Protein AF-A0AA96W9E8-F1 (afdb_monomer)

Solvent-accessible surface area (backbone atoms only — not comparable to full-atom values): 13692 Å² total; per-residue (Å²): 134,82,49,77,60,54,54,49,52,51,37,52,57,53,28,44,71,76,35,80,75,42,48,74,45,76,51,85,72,97,51,58,34,34,39,37,36,36,60,62,68,53,44,36,38,38,36,56,45,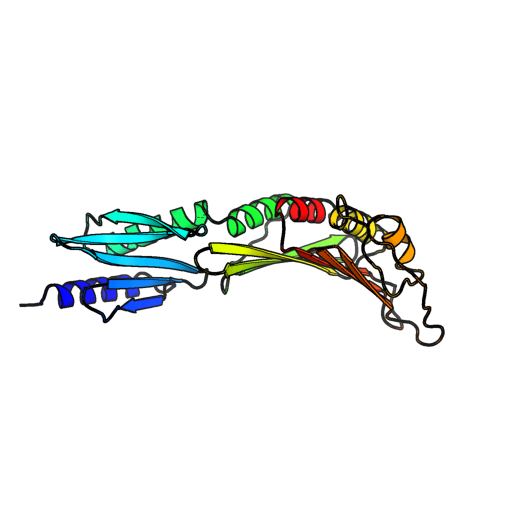92,92,80,48,40,33,38,36,27,53,30,38,82,49,50,76,45,79,42,76,50,88,49,94,43,39,66,41,47,50,52,50,53,51,50,39,49,51,55,28,56,76,56,26,67,48,56,52,49,51,53,57,43,51,66,64,72,69,66,101,71,84,68,54,76,49,80,25,25,31,54,44,77,44,76,23,49,87,82,13,35,40,35,39,37,41,34,57,43,76,62,84,65,30,54,42,57,41,40,39,38,39,37,35,50,19,45,67,79,54,42,36,49,26,51,26,45,66,38,63,96,50,67,68,15,45,28,48,37,48,32,86,82,46,46,65,47,49,66,62,17,75,27,39,62,45,76,67,67,62,74,79,90,84,71,62,56,65,50,57,27,46,30,53,36,94,60,34,41,39,41,38,40,39,37,44,66,96,53,76,71,26,36,30,42,37,39,38,40,81,69,63,73,69,54,55,49,48,24,58,64,39,45,58,75,101

Mean predicted aligned error: 11.42 Å

Foldseek 3Di:
DQDPLNLLVVLQVLLCVVCVQWDKDFDPPDFGKMWTAGQQGWIWIWGQDPPGWIWIWTQAQARDIDIDTQPDSHSVSVNVVSVVSVVVNCVRDPLNVLVVLLVVLLPDDDDFDRGNSKTKDKDDAPDRKIKMKIWHQDDDDSHTDTWIKIKIWQAQLVQVQLLLQLLQPPFAAWEKPADDPRCVSNCVSRVSFDDDDHDDPPPAQDWTWIWGDTPQWTWIWIFDDHPDHTGTMTMTTGPDDSPSVSSSSNSRHHD

Secondary structure (DSSP, 8-state):
---HHHHHHHHHHHHHHH-TTEEEEEE-SSS-EEEEEETT--EEEEEE-TTS-EEEEEE-TTS-EEEEEES--SHHHHHHHHHHHHHHHHHH-HHHHHHHHHHHHH-S----EEETTEEEEEEE-STT-EEEEEEEEEEETTEEEEEEEEEEEEE-HHHHHHHHHHHHTT----EEE---TTTHHHHHH-GGG--------SSS---EEEEEEETTEEEEEEE--TTS---EEEEEEESS-HHHHHHHHHHSPP-

pLDDT: mean 74.82, std 14.02, range [43.59, 94.81]

Sequence (255 aa):
MTTRRDAFAEMVTATAKLLPEWQTYLHRAGEPEAHFSDEIGRDVDVRLVDGGHTTVTNWLPDGTQRDEPLADVSPNGLVTAIGRAAQAYDAADPAGAFLTQTLNVIAEPRTARWRDRSACVDWPLAGNGYGSLSIGRTRTGQHVRALVHLRFRNLSVETATPIVVAATVGHPAGEADGAGRAAQPLITAAPALWLSETLTDQDTGAVERADLNVDDVHVTVTTGRAGRPATVDVNVTSWVGLDRIVTIVAAAPRA

Radius of gyration: 24.72 Å; Cα contacts (8 Å, |Δi|>4): 514; chains: 1; bounding box: 56×35×78 Å

Structure (mmCIF, N/CA/C/O backbone):
data_AF-A0AA96W9E8-F1
#
_entry.id   AF-A0AA96W9E8-F1
#
loop_
_atom_site.group_PDB
_atom_site.id
_atom_site.type_symbol
_atom_site.label_atom_id
_atom_site.label_alt_id
_atom_site.label_comp_id
_atom_site.label_asym_id
_atom_site.label_entity_id
_atom_site.label_seq_id
_atom_site.pdbx_PDB_ins_code
_atom_site.Cartn_x
_atom_site.Cartn_y
_atom_site.Cartn_z
_atom_site.occupancy
_atom_site.B_iso_or_equiv
_atom_site.auth_seq_id
_atom_site.auth_comp_id
_atom_site.auth_asym_id
_atom_site.auth_atom_id
_atom_site.pdbx_PDB_model_num
ATOM 1 N N . MET A 1 1 ? -34.918 -2.784 34.757 1.00 43.59 1 MET A N 1
ATOM 2 C CA . MET A 1 1 ? -33.452 -2.756 34.927 1.00 43.59 1 MET A CA 1
ATOM 3 C C . MET A 1 1 ? -32.851 -3.267 33.632 1.00 43.59 1 MET A C 1
ATOM 5 O O . MET A 1 1 ? -33.196 -4.377 33.253 1.00 43.59 1 MET A O 1
ATOM 9 N N . THR A 1 2 ? -32.053 -2.466 32.930 1.00 57.03 2 THR A N 1
ATOM 10 C CA . THR A 1 2 ? -31.256 -2.921 31.778 1.00 57.03 2 THR A CA 1
ATOM 11 C C . THR A 1 2 ? -30.122 -3.800 32.290 1.00 57.03 2 THR A C 1
ATOM 13 O O . THR A 1 2 ? -29.490 -3.468 33.297 1.00 57.03 2 THR A O 1
ATOM 16 N N . THR A 1 3 ? -29.882 -4.948 31.657 1.00 77.62 3 THR A N 1
ATOM 17 C CA . THR A 1 3 ? -28.746 -5.789 32.044 1.00 77.62 3 THR A CA 1
ATOM 18 C C . THR A 1 3 ? -27.441 -5.140 31.578 1.00 77.62 3 THR A C 1
ATOM 20 O O . THR A 1 3 ? -27.426 -4.339 30.643 1.00 77.62 3 THR A O 1
ATOM 23 N N . ARG A 1 4 ? -26.312 -5.489 32.208 1.00 76.00 4 ARG A N 1
ATOM 24 C CA . ARG A 1 4 ? -24.979 -4.991 31.814 1.00 76.00 4 ARG A CA 1
ATOM 25 C C . ARG A 1 4 ? -24.671 -5.257 30.330 1.00 76.00 4 ARG A C 1
ATOM 27 O O . ARG A 1 4 ? -23.996 -4.459 29.688 1.00 76.00 4 ARG A O 1
ATOM 34 N N . ARG A 1 5 ? -25.211 -6.351 29.785 1.00 77.88 5 ARG A N 1
ATOM 35 C CA . ARG A 1 5 ? -25.115 -6.724 28.369 1.00 77.88 5 ARG A CA 1
ATOM 36 C C . ARG A 1 5 ? -25.962 -5.821 27.466 1.00 77.88 5 ARG A C 1
ATOM 38 O O . ARG A 1 5 ? -25.483 -5.438 26.404 1.00 77.88 5 ARG A O 1
ATOM 45 N N . ASP A 1 6 ? -27.167 -5.449 27.897 1.00 82.38 6 ASP A N 1
ATOM 46 C CA . ASP A 1 6 ? -28.040 -4.533 27.145 1.00 82.38 6 ASP A CA 1
ATOM 47 C C . ASP A 1 6 ? -27.428 -3.130 27.076 1.00 82.38 6 ASP A C 1
ATOM 49 O O . ASP A 1 6 ? -27.354 -2.544 26.001 1.00 82.38 6 ASP A O 1
ATOM 53 N N . ALA A 1 7 ? -26.892 -2.632 28.196 1.00 85.00 7 ALA A N 1
ATOM 54 C CA . ALA A 1 7 ? -26.211 -1.337 28.244 1.00 85.00 7 ALA A CA 1
ATOM 55 C C . ALA A 1 7 ? -24.968 -1.295 27.332 1.00 85.00 7 ALA A C 1
ATOM 57 O O . ALA A 1 7 ? -24.733 -0.304 26.642 1.00 85.00 7 ALA A O 1
ATOM 58 N N . PHE A 1 8 ? -24.192 -2.385 27.281 1.00 87.94 8 PHE A N 1
ATOM 59 C CA . PHE A 1 8 ? -23.069 -2.514 26.347 1.00 87.94 8 PHE A CA 1
ATOM 60 C C . PHE A 1 8 ? -23.539 -2.494 24.887 1.00 87.94 8 PHE A C 1
ATOM 62 O O . PHE A 1 8 ? -22.989 -1.759 24.068 1.00 87.94 8 PHE A O 1
ATOM 69 N N . ALA A 1 9 ? -24.582 -3.262 24.558 1.00 87.50 9 ALA A N 1
ATOM 70 C CA . ALA A 1 9 ? -25.135 -3.302 23.207 1.00 87.50 9 ALA A CA 1
ATOM 71 C C . ALA A 1 9 ? -25.692 -1.934 22.767 1.00 87.50 9 ALA A C 1
ATOM 73 O O . ALA A 1 9 ? -25.488 -1.531 21.620 1.00 87.50 9 ALA A O 1
ATOM 74 N N . GLU A 1 10 ? -26.348 -1.196 23.668 1.00 89.62 10 GLU A N 1
ATOM 75 C CA . GLU A 1 10 ? -26.823 0.171 23.427 1.00 89.62 10 GLU A CA 1
ATOM 76 C C . GLU A 1 10 ? -25.664 1.142 23.173 1.00 89.62 10 GLU A C 1
ATOM 78 O O . GLU A 1 10 ? -25.711 1.897 22.199 1.00 89.62 10 GLU A O 1
ATOM 83 N N . MET A 1 11 ? -24.603 1.085 23.988 1.00 90.62 11 MET A N 1
ATOM 84 C CA . MET A 1 11 ? -23.394 1.894 23.797 1.00 90.62 11 MET A CA 1
ATOM 85 C C . MET A 1 11 ? -22.755 1.617 22.432 1.00 90.62 11 MET A C 1
ATOM 87 O O . MET A 1 11 ? -22.531 2.555 21.672 1.00 90.62 11 MET A O 1
ATOM 91 N N . VAL A 1 12 ? -22.522 0.346 22.086 1.00 91.31 12 VAL A N 1
ATOM 92 C CA . VAL A 1 12 ? -21.939 -0.051 20.791 1.00 91.31 12 VAL A CA 1
ATOM 93 C C . VAL A 1 12 ? -22.818 0.411 19.629 1.00 91.31 12 VAL A C 1
ATOM 95 O O . VAL A 1 12 ? -22.314 0.964 18.654 1.00 91.31 12 VAL A O 1
ATOM 98 N N . THR A 1 13 ? -24.139 0.255 19.743 1.00 92.69 13 THR A N 1
ATOM 99 C CA . THR A 1 13 ? -25.093 0.705 18.718 1.00 92.69 13 THR A CA 1
ATOM 100 C C . THR A 1 13 ? -25.068 2.225 18.550 1.00 92.69 13 THR A C 1
ATOM 102 O O . THR A 1 13 ? -25.172 2.730 17.431 1.00 92.69 13 THR A O 1
ATOM 105 N N . ALA A 1 14 ? -24.938 2.977 19.645 1.00 93.00 14 ALA A N 1
ATOM 106 C CA . ALA A 1 14 ? -24.803 4.428 19.600 1.00 93.00 14 ALA A CA 1
ATOM 107 C C . ALA A 1 14 ? -23.461 4.853 18.983 1.00 93.00 14 ALA A C 1
ATOM 109 O O . ALA A 1 14 ? -23.451 5.742 18.137 1.00 93.00 14 ALA A O 1
ATOM 110 N N . THR A 1 15 ? -22.357 4.187 19.331 1.00 94.00 15 THR A N 1
ATOM 111 C CA . THR A 1 15 ? -21.032 4.427 18.739 1.00 94.00 15 THR A CA 1
ATOM 112 C C . THR A 1 15 ? -21.011 4.135 17.242 1.00 94.00 15 THR A C 1
ATOM 114 O O . THR A 1 15 ? -20.493 4.949 16.484 1.00 94.00 15 THR A O 1
ATOM 117 N N . ALA A 1 16 ? -21.622 3.037 16.789 1.00 91.75 16 ALA A N 1
ATOM 118 C CA . ALA A 1 16 ? -21.677 2.684 15.369 1.00 91.75 16 ALA A CA 1
ATOM 119 C C . ALA A 1 16 ? -22.339 3.785 14.517 1.00 91.75 16 ALA A C 1
ATOM 121 O O . ALA A 1 16 ? -21.897 4.074 13.410 1.00 91.75 16 ALA A O 1
ATOM 122 N N . LYS A 1 17 ? -23.351 4.484 15.05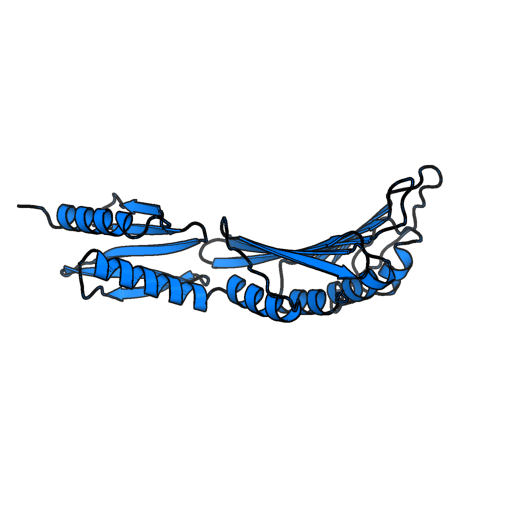4 1.00 94.56 17 LYS A N 1
ATOM 123 C CA . LYS A 1 17 ? -23.981 5.634 14.373 1.00 94.56 17 LYS A CA 1
ATOM 124 C C . LYS A 1 17 ? -23.044 6.836 14.219 1.00 94.56 17 LYS A C 1
ATOM 126 O O . LYS A 1 17 ? -23.264 7.654 13.331 1.00 94.56 17 LYS A O 1
ATOM 131 N N . LEU A 1 18 ? -22.042 6.962 15.088 1.00 94.81 18 LEU A N 1
ATOM 132 C CA . LEU A 1 18 ? -21.043 8.034 15.055 1.00 94.81 18 LEU A CA 1
ATOM 133 C C . LEU A 1 18 ? -19.851 7.697 14.143 1.00 94.81 18 LEU A C 1
ATOM 135 O O . LEU A 1 18 ? -19.073 8.590 13.819 1.00 94.81 18 LEU A O 1
ATOM 139 N N . LEU A 1 19 ? -19.719 6.437 13.715 1.00 92.19 19 LEU A N 1
ATOM 140 C CA . LEU A 1 19 ? -18.639 5.933 12.863 1.00 92.19 19 LEU A CA 1
ATOM 141 C C . LEU A 1 19 ? -19.207 5.294 11.580 1.00 92.19 19 LEU A C 1
ATOM 143 O O . LEU A 1 19 ? -19.065 4.091 11.386 1.00 92.19 19 LEU A O 1
ATOM 147 N N . PRO A 1 20 ? -19.840 6.069 10.678 1.00 89.50 20 PRO A N 1
ATOM 148 C CA . PRO A 1 20 ? -20.525 5.520 9.501 1.00 89.50 20 PRO A CA 1
ATOM 149 C C . PRO A 1 20 ? -19.599 4.814 8.495 1.00 89.50 20 PRO A C 1
ATOM 151 O O . PRO A 1 20 ? -20.080 4.049 7.664 1.00 89.50 20 PRO A O 1
ATOM 154 N N . GLU A 1 21 ? -18.290 5.066 8.557 1.00 88.06 21 GLU A N 1
ATOM 155 C CA . GLU A 1 21 ? -17.273 4.410 7.718 1.00 88.06 21 GLU A CA 1
ATOM 156 C C . GLU A 1 21 ? -16.784 3.069 8.298 1.00 88.06 21 GLU A C 1
ATOM 158 O O . GLU A 1 21 ? -16.033 2.346 7.645 1.00 88.06 21 GLU A O 1
ATOM 163 N N . TRP A 1 22 ? -17.217 2.720 9.513 1.00 92.00 22 TRP A N 1
ATOM 164 C CA . TRP A 1 22 ? -16.850 1.483 10.191 1.00 92.00 22 TRP A CA 1
ATOM 165 C C . TRP A 1 22 ? -18.021 0.505 10.178 1.00 92.00 22 TRP A C 1
ATOM 167 O O . TRP A 1 22 ? -19.156 0.832 10.522 1.00 92.00 22 TRP A O 1
ATOM 177 N N . GLN A 1 23 ? -17.732 -0.735 9.816 1.00 90.31 23 GLN A N 1
ATOM 178 C CA . GLN A 1 23 ? -18.628 -1.861 10.017 1.00 90.31 23 GLN A CA 1
ATOM 179 C C . GLN A 1 23 ? -18.502 -2.345 11.461 1.00 90.31 23 GLN A C 1
ATOM 181 O O . GLN A 1 23 ? -17.398 -2.466 11.990 1.00 90.31 23 GLN A O 1
ATOM 186 N N . THR A 1 24 ? -19.634 -2.632 12.102 1.00 90.50 24 THR A N 1
ATOM 187 C CA . THR A 1 24 ? -19.673 -3.082 13.496 1.00 90.50 24 THR A CA 1
ATOM 188 C C . THR A 1 24 ? -20.384 -4.422 13.609 1.00 90.50 24 THR A C 1
ATOM 190 O O . THR A 1 24 ? -21.499 -4.588 13.113 1.00 90.50 24 THR A O 1
ATOM 193 N N . TYR A 1 25 ? -19.767 -5.359 14.323 1.00 86.44 25 TYR A N 1
ATOM 194 C CA . TYR A 1 25 ? -20.278 -6.707 14.535 1.00 86.44 25 TYR A CA 1
ATOM 195 C C . TYR A 1 25 ? -20.318 -7.018 16.029 1.00 86.44 25 TYR A C 1
ATOM 197 O O . TYR A 1 25 ? -19.291 -7.042 16.697 1.00 86.44 25 TYR A O 1
ATOM 205 N N . LEU A 1 26 ? -21.507 -7.277 16.574 1.00 82.62 26 LEU A N 1
ATOM 206 C CA . LEU A 1 26 ? -21.641 -7.755 17.952 1.00 82.62 26 LEU A CA 1
ATOM 207 C C . LEU A 1 26 ? -21.315 -9.251 18.021 1.00 82.62 26 LEU A C 1
ATOM 209 O O . LEU A 1 26 ? -21.943 -10.062 17.331 1.00 82.62 26 LEU A O 1
ATOM 213 N N . HIS A 1 27 ? -20.390 -9.628 18.900 1.00 76.75 27 HIS A N 1
ATOM 214 C CA . HIS A 1 27 ? -20.061 -11.023 19.164 1.00 76.75 27 HIS A CA 1
ATOM 215 C C . HIS A 1 27 ? -21.163 -11.649 20.023 1.00 76.75 27 HIS A C 1
ATOM 217 O O . HIS A 1 27 ? -21.637 -11.085 21.011 1.00 76.75 27 HIS A O 1
ATOM 223 N N . ARG A 1 28 ? -21.628 -12.838 19.622 1.00 63.91 28 ARG A N 1
ATOM 224 C CA . ARG A 1 28 ? -22.728 -13.534 20.316 1.00 63.91 28 ARG A CA 1
ATOM 225 C C . ARG A 1 28 ? -22.250 -14.514 21.392 1.00 63.91 28 ARG A C 1
ATOM 227 O O . ARG A 1 28 ? -23.075 -14.959 22.191 1.00 63.91 28 ARG A O 1
ATOM 234 N N . ALA A 1 29 ? -20.960 -14.849 21.425 1.00 60.50 29 ALA A N 1
ATOM 235 C CA . ALA A 1 29 ? -20.412 -15.900 22.278 1.00 60.50 29 ALA A CA 1
ATOM 236 C C . ALA A 1 29 ? -19.992 -15.376 23.661 1.00 60.50 29 ALA A C 1
ATOM 238 O O . ALA A 1 29 ? -19.034 -14.622 23.773 1.00 60.50 29 ALA A O 1
ATOM 239 N N . GLY A 1 30 ? -20.676 -15.842 24.712 1.00 66.25 30 GLY A N 1
ATOM 240 C CA . GLY A 1 30 ? -20.244 -15.709 26.110 1.00 66.25 30 GLY A CA 1
ATOM 241 C C . GLY A 1 30 ? -20.340 -14.295 26.688 1.00 66.25 30 GLY A C 1
ATOM 242 O O . GLY A 1 30 ? -21.264 -14.022 27.451 1.00 66.25 30 GLY A O 1
ATOM 243 N N . GLU A 1 31 ? -19.429 -13.407 26.289 1.00 75.19 31 GLU A N 1
ATOM 244 C CA . GLU A 1 31 ? -19.197 -12.088 26.892 1.00 75.19 31 GLU A CA 1
ATOM 245 C C . GLU A 1 31 ? -19.646 -10.918 25.991 1.00 75.19 31 GLU A C 1
ATOM 247 O O . GLU A 1 31 ? -19.781 -11.089 24.776 1.00 75.19 31 GLU A O 1
ATOM 252 N N . PRO A 1 32 ? -19.904 -9.718 26.553 1.00 85.56 32 PRO A N 1
ATOM 253 C CA . PRO A 1 32 ? -20.171 -8.513 25.771 1.00 85.56 32 PRO A CA 1
ATOM 254 C C . PRO A 1 32 ? -18.916 -8.078 25.004 1.00 85.56 32 PRO A C 1
ATOM 256 O O . PRO A 1 32 ? -17.974 -7.526 25.575 1.00 85.56 32 PRO A O 1
ATOM 259 N N . GLU A 1 33 ? -18.916 -8.345 23.702 1.00 90.31 33 GLU A N 1
ATOM 260 C CA . GLU A 1 33 ? -17.815 -8.048 22.791 1.00 90.31 33 GLU A CA 1
ATOM 261 C C . GLU A 1 33 ? -18.362 -7.526 21.453 1.00 90.31 33 GLU A C 1
ATOM 263 O O . GLU A 1 33 ? -19.436 -7.932 20.990 1.00 90.31 33 GLU A O 1
ATOM 268 N N . ALA A 1 34 ? -17.648 -6.581 20.853 1.00 91.38 34 ALA A N 1
ATOM 269 C CA . ALA A 1 34 ? -17.974 -5.977 19.573 1.00 91.38 34 ALA A CA 1
ATOM 270 C C . ALA A 1 34 ? -16.703 -5.748 18.758 1.00 91.38 34 ALA A C 1
ATOM 272 O O . ALA A 1 34 ? -15.707 -5.282 19.297 1.00 91.38 34 ALA A O 1
ATOM 273 N N . HIS A 1 35 ? -16.776 -6.009 17.461 1.00 91.94 35 HIS A N 1
ATOM 274 C CA . HIS A 1 35 ? -15.705 -5.761 16.509 1.00 91.94 35 HIS A CA 1
ATOM 275 C C . HIS A 1 35 ? -16.062 -4.571 15.624 1.00 91.94 35 HIS A C 1
ATOM 277 O O . HIS A 1 35 ? -17.174 -4.506 15.093 1.00 91.94 35 HIS A O 1
ATOM 283 N N . PHE A 1 36 ? -15.124 -3.647 15.457 1.00 92.19 36 PHE A N 1
ATOM 284 C CA . PHE A 1 36 ? -15.191 -2.529 14.530 1.00 92.19 36 PHE A CA 1
ATOM 285 C C . PHE A 1 36 ? -14.123 -2.730 13.459 1.00 92.19 36 PHE A C 1
ATOM 287 O O . PHE A 1 36 ? -12.943 -2.835 13.777 1.00 92.19 36 PHE A O 1
ATOM 294 N N . SER A 1 37 ? -14.538 -2.742 12.197 1.00 89.44 37 SER A N 1
ATOM 295 C CA . SER A 1 37 ? -13.636 -2.874 11.053 1.00 89.44 37 SER A CA 1
ATOM 296 C C . SER A 1 37 ? -13.990 -1.872 9.969 1.00 89.44 37 SER A C 1
ATOM 298 O O . SER A 1 37 ? -15.174 -1.689 9.691 1.00 89.44 37 SER A O 1
ATOM 300 N N . ASP A 1 38 ? -13.017 -1.287 9.288 1.00 87.19 38 ASP A N 1
ATOM 301 C CA . ASP A 1 38 ? -13.286 -0.396 8.155 1.00 87.19 38 ASP A CA 1
ATOM 302 C C . ASP A 1 38 ? -12.855 -0.963 6.792 1.00 87.19 38 ASP A C 1
ATOM 304 O O . ASP A 1 38 ? -12.297 -2.059 6.677 1.00 87.19 38 ASP A O 1
ATOM 308 N N . GLU A 1 39 ? -13.121 -0.198 5.727 1.00 81.25 39 GLU A N 1
ATOM 309 C CA . GLU A 1 39 ? -12.821 -0.601 4.346 1.00 81.25 39 GLU A CA 1
ATOM 310 C C . GLU A 1 39 ? -11.318 -0.752 4.057 1.00 81.25 39 GLU A C 1
ATOM 312 O O . GLU A 1 39 ? -10.924 -1.397 3.079 1.00 81.25 39 GLU A O 1
ATOM 317 N N . ILE A 1 40 ? -10.458 -0.175 4.900 1.00 76.94 40 ILE A N 1
ATOM 318 C CA . ILE A 1 40 ? -9.011 -0.182 4.698 1.00 76.94 40 ILE A CA 1
ATOM 319 C C . ILE A 1 40 ? -8.303 -1.266 5.526 1.00 76.94 40 ILE A C 1
ATOM 321 O O . ILE A 1 40 ? -7.112 -1.508 5.300 1.00 76.94 40 ILE A O 1
ATOM 325 N N . GLY A 1 41 ? -9.048 -1.981 6.379 1.00 76.62 41 GLY A N 1
ATOM 326 C CA . GLY A 1 41 ? -8.604 -3.154 7.132 1.00 76.62 41 GLY A CA 1
ATOM 327 C C . GLY A 1 41 ? -8.134 -2.862 8.555 1.00 76.62 41 GLY A C 1
ATOM 328 O O . GLY A 1 41 ? -7.428 -3.697 9.114 1.00 76.62 41 GLY A O 1
ATOM 329 N N . ARG A 1 42 ? -8.485 -1.699 9.119 1.00 86.31 42 ARG A N 1
ATOM 330 C CA . ARG A 1 42 ? -8.263 -1.410 10.540 1.00 86.31 42 ARG A CA 1
ATOM 331 C C . ARG A 1 42 ? -9.292 -2.181 11.351 1.00 86.31 42 ARG A C 1
ATOM 333 O O . ARG A 1 42 ? -10.483 -2.023 11.105 1.00 86.31 42 ARG A O 1
ATOM 340 N N . ASP A 1 43 ? -8.818 -2.967 12.308 1.00 87.88 43 ASP A N 1
ATOM 341 C CA . ASP A 1 43 ? -9.624 -3.879 13.114 1.00 87.88 43 ASP A CA 1
ATOM 342 C C . ASP A 1 43 ? -9.473 -3.505 14.603 1.00 87.88 43 ASP A C 1
ATOM 344 O O . ASP A 1 43 ? -8.362 -3.458 15.139 1.00 87.88 43 ASP A O 1
ATOM 348 N N . VAL A 1 44 ? -10.593 -3.232 15.276 1.00 90.69 44 VAL A N 1
ATOM 349 C CA . VAL A 1 44 ? -10.647 -2.846 16.692 1.00 90.69 44 VAL A CA 1
ATOM 350 C C . VAL A 1 44 ? -11.700 -3.674 17.415 1.00 90.69 44 VAL A C 1
ATOM 352 O O . VAL A 1 44 ? -12.888 -3.587 17.108 1.00 90.69 44 VAL A O 1
ATOM 355 N N . ASP A 1 45 ? -11.276 -4.431 18.419 1.00 91.62 45 ASP A N 1
ATOM 356 C CA . ASP A 1 45 ? -12.181 -5.160 19.300 1.00 91.62 45 ASP A CA 1
ATOM 357 C C . ASP A 1 45 ? -12.482 -4.344 20.550 1.00 91.62 45 ASP A C 1
ATOM 359 O O . ASP A 1 45 ? -11.632 -3.651 21.105 1.00 91.62 45 ASP A O 1
ATOM 363 N N . VAL A 1 46 ? -13.716 -4.436 21.016 1.00 91.56 46 VAL A N 1
ATOM 364 C CA . VAL A 1 46 ? -14.191 -3.791 22.232 1.00 91.56 46 VAL A CA 1
ATOM 365 C C . VAL A 1 46 ? -14.804 -4.875 23.084 1.00 91.56 46 VAL A C 1
ATOM 367 O O . VAL A 1 46 ? -15.817 -5.462 22.707 1.00 91.56 46 VAL A O 1
ATOM 370 N N . ARG A 1 47 ? -14.200 -5.149 24.235 1.00 90.69 47 ARG A N 1
ATOM 371 C CA . ARG A 1 47 ? -14.616 -6.241 25.109 1.00 90.69 47 ARG A CA 1
ATOM 372 C C . ARG A 1 47 ? -14.809 -5.767 26.529 1.00 90.69 47 ARG A C 1
ATOM 374 O O . ARG A 1 47 ? -13.983 -5.054 27.087 1.00 90.69 47 ARG A O 1
ATOM 381 N N . LEU A 1 48 ? -15.888 -6.221 27.141 1.00 86.25 48 LEU A N 1
ATOM 382 C CA . LEU A 1 48 ? -16.066 -6.121 28.575 1.00 86.25 48 LEU A CA 1
ATOM 383 C C . LEU A 1 48 ? -15.308 -7.275 29.246 1.00 86.25 48 LEU A C 1
ATOM 385 O O . LEU A 1 48 ? -15.649 -8.436 29.037 1.00 86.25 48 LEU A O 1
ATOM 389 N N . VAL A 1 49 ? -14.264 -6.964 30.013 1.00 81.56 49 VAL A N 1
ATOM 390 C CA . VAL A 1 49 ? -13.430 -7.963 30.698 1.00 81.56 49 VAL A CA 1
ATOM 391 C C . VAL A 1 49 ? -13.893 -8.201 32.138 1.00 81.56 49 VAL A C 1
ATOM 393 O O . VAL A 1 49 ? -14.627 -7.397 32.740 1.00 81.56 49 VAL A O 1
ATOM 396 N N . ASP A 1 50 ? -13.445 -9.324 32.700 1.00 71.00 50 ASP A N 1
ATOM 397 C CA . ASP A 1 50 ? -13.680 -9.679 34.096 1.00 71.00 50 ASP A CA 1
ATOM 398 C C . ASP A 1 50 ? -13.213 -8.551 35.027 1.00 71.00 50 ASP A C 1
ATOM 400 O O . ASP A 1 50 ? -12.119 -8.005 34.888 1.00 71.00 50 ASP A O 1
ATOM 404 N N . GLY A 1 51 ? -14.075 -8.164 35.971 1.00 69.31 51 GLY A N 1
ATOM 405 C CA . GLY A 1 51 ? -13.806 -7.078 36.923 1.00 69.31 51 GLY A CA 1
ATOM 406 C C . GLY A 1 51 ? -14.517 -5.750 36.651 1.00 69.31 51 GLY A C 1
ATOM 407 O O . GLY A 1 51 ? -14.465 -4.871 37.502 1.00 69.31 51 GLY A O 1
ATOM 408 N N . GLY A 1 52 ? -15.244 -5.592 35.538 1.00 73.25 52 GLY A N 1
ATOM 409 C CA . GLY A 1 52 ? -16.057 -4.378 35.319 1.00 73.25 52 GLY A CA 1
ATOM 410 C C . GLY A 1 52 ? -15.660 -3.553 34.100 1.00 73.25 52 GLY A C 1
ATOM 411 O O . GLY A 1 52 ? -16.488 -2.816 33.565 1.00 73.25 52 GLY A O 1
ATOM 412 N N . HIS A 1 53 ? -14.411 -3.688 33.669 1.00 81.06 53 HIS A N 1
ATOM 413 C CA . HIS A 1 53 ? -13.766 -2.765 32.744 1.00 81.06 53 HIS A CA 1
ATOM 414 C C . HIS A 1 53 ? -14.074 -3.097 31.285 1.00 81.06 53 HIS A C 1
ATOM 416 O O . HIS A 1 53 ? -14.232 -4.259 30.920 1.00 81.06 53 HIS A O 1
ATOM 422 N N . THR A 1 54 ? -14.169 -2.062 30.454 1.00 86.94 54 THR A N 1
ATOM 423 C CA . THR A 1 54 ? -14.213 -2.216 28.997 1.00 86.94 54 THR A CA 1
ATOM 424 C C . THR A 1 54 ? -12.803 -1.998 28.470 1.00 86.94 54 THR A C 1
ATOM 426 O O . THR A 1 54 ? -12.163 -1.021 28.849 1.00 86.94 54 THR A O 1
ATOM 429 N N . THR A 1 55 ? -12.325 -2.891 27.620 1.00 90.62 55 THR A N 1
ATOM 430 C CA . THR A 1 55 ? -11.019 -2.818 26.968 1.00 90.62 55 THR A CA 1
ATOM 431 C C . THR A 1 55 ? -11.232 -2.651 25.474 1.00 90.62 55 THR A C 1
ATOM 433 O O . THR A 1 55 ? -12.110 -3.289 24.893 1.00 90.62 55 THR A O 1
ATOM 436 N N . VAL A 1 56 ? -10.433 -1.782 24.868 1.00 91.62 56 VAL A N 1
ATOM 437 C CA . VAL A 1 56 ? -10.324 -1.624 23.422 1.00 91.62 56 VAL A CA 1
ATOM 438 C C . VAL A 1 56 ? -9.016 -2.274 22.991 1.00 91.62 56 VAL A C 1
ATOM 440 O O . VAL A 1 56 ? -7.946 -1.846 23.418 1.00 91.62 56 VAL A O 1
ATOM 443 N N . THR A 1 57 ? -9.102 -3.310 22.170 1.00 91.31 57 THR A N 1
ATOM 444 C CA . THR A 1 57 ? -7.957 -4.043 21.634 1.00 91.31 57 THR A CA 1
ATOM 445 C C . THR A 1 57 ? -7.765 -3.645 20.179 1.00 91.31 57 THR A C 1
ATOM 447 O O . THR A 1 57 ? -8.617 -3.885 19.326 1.00 91.31 57 THR A O 1
ATOM 450 N N . ASN A 1 58 ? -6.633 -3.013 19.896 1.00 89.38 58 ASN A N 1
ATOM 451 C CA . ASN A 1 58 ? -6.213 -2.664 18.548 1.00 89.38 58 ASN A CA 1
ATOM 452 C C . ASN A 1 58 ? -5.294 -3.750 17.985 1.00 89.38 58 ASN A C 1
ATOM 454 O O . ASN A 1 58 ? -4.309 -4.120 18.633 1.00 89.38 58 ASN A O 1
ATOM 458 N N . TRP A 1 59 ? -5.573 -4.202 16.767 1.00 85.56 59 TRP A N 1
ATOM 459 C CA . TRP A 1 59 ? -4.747 -5.172 16.058 1.00 85.56 59 TRP A CA 1
ATOM 460 C C . TRP A 1 59 ? -3.837 -4.464 15.067 1.00 85.56 59 TRP A C 1
ATOM 462 O O . TRP A 1 59 ? -4.296 -3.923 14.065 1.00 85.56 59 TRP A O 1
ATOM 472 N N . LEU A 1 60 ? -2.535 -4.465 15.341 1.00 85.75 60 LEU A N 1
ATOM 473 C CA . LEU A 1 60 ? -1.562 -3.832 14.464 1.00 85.75 60 LEU A CA 1
ATOM 474 C C . LEU A 1 60 ? -1.274 -4.684 13.211 1.00 85.75 60 LEU A C 1
ATOM 476 O O . LEU A 1 60 ? -1.445 -5.905 13.233 1.00 85.75 60 LEU A O 1
ATOM 480 N N . PRO A 1 61 ? -0.779 -4.063 12.122 1.00 77.81 61 PRO A N 1
ATOM 481 C CA . PRO A 1 61 ? -0.410 -4.745 10.875 1.00 77.81 61 PRO A CA 1
ATOM 482 C C . PRO A 1 61 ? 0.579 -5.910 11.044 1.00 77.81 61 PRO A C 1
ATOM 484 O O . PRO A 1 61 ? 0.595 -6.839 10.240 1.00 77.81 61 PRO A O 1
ATOM 487 N N . ASP A 1 62 ? 1.413 -5.878 12.082 1.00 77.62 62 ASP A N 1
ATOM 488 C CA . ASP A 1 62 ? 2.382 -6.925 12.413 1.00 77.62 62 ASP A CA 1
ATOM 489 C C . ASP A 1 62 ? 1.775 -8.083 13.231 1.00 77.62 62 ASP A C 1
ATOM 491 O O . ASP A 1 62 ? 2.481 -9.043 13.533 1.00 77.62 62 ASP A O 1
ATOM 495 N N . GLY A 1 63 ? 0.481 -8.028 13.553 1.00 77.31 63 GLY A N 1
ATOM 496 C CA . GLY A 1 63 ? -0.223 -8.994 14.396 1.00 77.31 63 GLY A CA 1
ATOM 497 C C . GLY A 1 63 ? -0.126 -8.700 15.896 1.00 77.31 63 GLY A C 1
ATOM 498 O O . GLY A 1 63 ? -0.744 -9.410 16.692 1.00 77.31 63 GLY A O 1
ATOM 499 N N . THR A 1 64 ? 0.613 -7.662 16.300 1.00 84.38 64 THR A N 1
ATOM 500 C CA . THR A 1 64 ? 0.717 -7.250 17.701 1.00 84.38 64 THR A CA 1
ATOM 501 C C . THR A 1 64 ? -0.620 -6.686 18.180 1.00 84.38 64 THR A C 1
ATOM 503 O O . THR A 1 64 ? -1.227 -5.833 17.533 1.00 84.38 64 THR A O 1
ATOM 506 N N . GLN A 1 65 ? -1.061 -7.128 19.356 1.00 88.31 65 GLN A N 1
ATOM 507 C CA . GLN A 1 65 ? -2.229 -6.574 20.037 1.00 88.31 65 GLN A CA 1
ATOM 508 C C . GLN A 1 65 ? -1.808 -5.426 20.951 1.00 88.31 65 GLN A C 1
ATOM 510 O O . GLN A 1 65 ? -0.799 -5.511 21.658 1.00 88.31 65 GLN A O 1
ATOM 515 N N . ARG A 1 66 ? -2.595 -4.352 20.956 1.00 87.75 66 ARG A N 1
ATOM 516 C CA . ARG A 1 66 ? -2.485 -3.277 21.943 1.00 87.75 66 ARG A CA 1
ATOM 517 C C . ARG A 1 66 ? -3.809 -3.103 22.657 1.00 87.75 66 ARG A C 1
ATOM 519 O O . ARG A 1 66 ? -4.781 -2.667 22.047 1.00 87.75 66 ARG A O 1
ATOM 526 N N . ASP A 1 67 ? -3.797 -3.394 23.948 1.00 90.25 67 ASP A N 1
ATOM 527 C CA . ASP A 1 67 ? -4.957 -3.247 24.815 1.00 90.25 67 ASP A CA 1
ATOM 528 C C . ASP A 1 67 ? -4.950 -1.886 25.508 1.00 90.25 67 ASP A C 1
ATOM 530 O O . ASP A 1 67 ? -3.962 -1.481 26.126 1.00 90.25 67 ASP A O 1
ATOM 534 N N . GLU A 1 68 ? -6.079 -1.193 25.439 1.00 87.50 68 GLU A N 1
ATOM 535 C CA . GLU A 1 68 ? -6.316 0.070 26.123 1.00 87.50 68 GLU A CA 1
ATOM 536 C C . GLU A 1 68 ? -7.575 -0.043 26.998 1.00 87.50 68 GLU A C 1
ATOM 538 O O . GLU A 1 68 ? -8.677 -0.247 26.478 1.00 87.50 68 GLU A O 1
ATOM 543 N N . PRO A 1 69 ? -7.465 0.106 28.331 1.00 89.12 69 PRO A N 1
ATOM 544 C CA . PRO A 1 69 ? -8.633 0.225 29.192 1.00 89.12 69 PRO A CA 1
ATOM 545 C C . PRO A 1 69 ? -9.424 1.496 28.861 1.00 89.12 69 PRO A C 1
ATOM 547 O O . PRO A 1 69 ? -8.883 2.603 28.854 1.00 89.12 69 PRO A O 1
ATOM 550 N N . LEU A 1 70 ? -10.728 1.356 28.646 1.00 86.94 70 LEU A N 1
ATOM 551 C CA . LEU A 1 70 ? -11.620 2.473 28.378 1.00 86.94 70 LEU A CA 1
ATOM 552 C C . LEU A 1 70 ? -12.057 3.125 29.696 1.00 86.94 70 LEU A C 1
ATOM 554 O O . LEU A 1 70 ? -12.883 2.586 30.434 1.00 86.94 70 LEU A O 1
ATOM 558 N N . ALA A 1 71 ? -11.505 4.304 29.982 1.00 83.19 71 ALA A N 1
ATOM 559 C CA . ALA A 1 71 ? -11.836 5.070 31.185 1.00 83.19 71 ALA A CA 1
ATOM 560 C C . ALA A 1 71 ? -13.228 5.733 31.123 1.00 83.19 71 ALA A C 1
ATOM 562 O O . ALA A 1 71 ? -13.901 5.833 32.146 1.00 83.19 71 ALA A O 1
ATOM 563 N N . ASP A 1 72 ? -13.665 6.167 29.935 1.00 86.56 72 ASP A N 1
ATOM 564 C CA . ASP A 1 72 ? -14.994 6.742 29.691 1.00 86.56 72 ASP A CA 1
ATOM 565 C C . ASP A 1 72 ? -15.851 5.775 28.864 1.00 86.56 72 ASP A C 1
ATOM 567 O O . ASP A 1 72 ? -15.675 5.650 27.652 1.00 86.56 72 ASP A O 1
ATOM 571 N N . VAL A 1 73 ? -16.799 5.105 29.521 1.00 83.44 73 VAL A N 1
ATOM 572 C CA . VAL A 1 73 ? -17.693 4.098 28.919 1.00 83.44 73 VAL A CA 1
ATOM 573 C C . VAL A 1 73 ? -18.915 4.767 28.267 1.00 83.44 73 VAL A C 1
ATOM 575 O O . VAL A 1 73 ? -20.059 4.350 28.440 1.00 83.44 73 VAL A O 1
ATOM 578 N N . SER A 1 74 ? -18.671 5.858 27.539 1.00 91.06 74 SER A N 1
ATOM 579 C CA . SER A 1 74 ? -19.664 6.576 26.740 1.00 91.06 74 SER A CA 1
ATOM 580 C C . SER A 1 74 ? -19.463 6.301 25.245 1.00 91.06 74 SER A C 1
ATOM 582 O O . SER A 1 74 ? -18.355 5.946 24.825 1.00 91.06 74 SER A O 1
ATOM 584 N N . PRO A 1 75 ? -20.486 6.522 24.394 1.00 93.31 75 PRO A N 1
ATOM 585 C CA . PRO A 1 75 ? -20.313 6.385 22.953 1.00 93.31 75 PRO A CA 1
ATOM 586 C C . PRO A 1 75 ? -19.169 7.244 22.396 1.00 93.31 75 PRO A C 1
ATOM 588 O O . PRO A 1 75 ? -18.422 6.778 21.540 1.00 93.31 75 PRO A O 1
ATOM 591 N N . ASN A 1 76 ? -18.990 8.462 22.919 1.00 94.12 76 ASN A N 1
ATOM 592 C CA . ASN A 1 76 ? -17.918 9.379 22.518 1.00 94.12 76 ASN A CA 1
ATOM 593 C C . ASN A 1 76 ? -16.542 8.934 23.030 1.00 94.12 76 ASN A C 1
ATOM 595 O O . ASN A 1 76 ? -15.547 9.061 22.312 1.00 94.12 76 ASN A O 1
ATOM 599 N N . GLY A 1 77 ? -16.480 8.389 24.248 1.00 92.56 77 GLY A N 1
ATOM 600 C CA . GLY A 1 77 ? -15.268 7.777 24.786 1.00 92.56 77 GLY A CA 1
ATOM 601 C C . GLY A 1 77 ? -14.787 6.642 23.884 1.00 92.56 77 GLY A C 1
ATOM 602 O O . GLY A 1 77 ? -13.613 6.609 23.506 1.00 92.56 77 GLY A O 1
ATOM 603 N N . LEU A 1 78 ? -15.716 5.790 23.434 1.00 92.62 78 LEU A N 1
ATOM 604 C CA . LEU A 1 78 ? -15.410 4.693 22.520 1.00 92.62 78 LEU A CA 1
ATOM 605 C C . LEU A 1 78 ? -14.995 5.174 21.120 1.00 92.62 78 LEU A C 1
ATOM 607 O O . LEU A 1 78 ? -14.010 4.672 20.588 1.00 92.62 78 LEU A O 1
ATOM 611 N N . VAL A 1 79 ? -15.666 6.186 20.552 1.00 94.00 79 VAL A N 1
ATOM 612 C CA . VAL A 1 79 ? -15.236 6.828 19.288 1.00 94.00 79 VAL A CA 1
ATOM 613 C C . VAL A 1 79 ? -13.795 7.323 19.392 1.00 94.00 79 VAL A C 1
ATOM 615 O O . VAL A 1 79 ? -12.988 7.100 18.492 1.00 94.00 79 VAL A O 1
ATOM 618 N N . THR A 1 80 ? -13.453 7.973 20.505 1.00 94.06 80 THR A N 1
ATOM 619 C CA . THR A 1 80 ? -12.108 8.518 20.712 1.00 94.06 80 THR A CA 1
ATOM 620 C C . THR A 1 80 ? -11.066 7.399 20.816 1.00 94.06 80 THR A C 1
ATOM 622 O O . THR A 1 80 ? -9.984 7.519 20.243 1.00 94.06 80 THR A O 1
ATOM 625 N N . ALA A 1 81 ? -11.387 6.302 21.509 1.00 92.62 81 ALA A N 1
ATOM 626 C CA . ALA A 1 81 ? -10.509 5.139 21.617 1.00 92.62 81 ALA A CA 1
ATOM 627 C C . ALA A 1 81 ? -10.306 4.435 20.263 1.00 92.62 81 ALA A C 1
ATOM 629 O O . ALA A 1 81 ? -9.167 4.171 19.884 1.00 92.62 81 ALA A O 1
ATOM 630 N N . ILE A 1 82 ? -11.376 4.229 19.484 1.00 92.06 82 ILE A N 1
ATOM 631 C CA . ILE A 1 82 ? -11.290 3.689 18.115 1.00 92.06 82 ILE A CA 1
ATOM 632 C C . ILE A 1 82 ? -10.436 4.609 17.228 1.00 92.06 82 ILE A C 1
ATOM 634 O O . ILE A 1 82 ? -9.579 4.134 16.490 1.00 92.06 82 ILE A O 1
ATOM 638 N N . GLY A 1 83 ? -10.593 5.932 17.345 1.00 91.75 83 GLY A N 1
ATOM 639 C CA . GLY A 1 83 ? -9.767 6.900 16.620 1.00 91.75 83 GLY A CA 1
ATOM 640 C C . GLY A 1 83 ? -8.275 6.809 16.964 1.00 91.75 83 GLY A C 1
ATOM 641 O O . GLY A 1 83 ? -7.436 6.839 16.065 1.00 91.75 83 GLY A O 1
ATOM 642 N N . ARG A 1 84 ? -7.923 6.642 18.246 1.00 93.44 84 ARG A N 1
ATOM 643 C CA . ARG A 1 84 ? -6.529 6.405 18.668 1.00 93.44 84 ARG A CA 1
ATOM 644 C C . ARG A 1 84 ? -5.990 5.070 18.159 1.00 93.44 84 ARG A C 1
ATOM 646 O O . ARG A 1 84 ? -4.853 5.018 17.694 1.00 93.44 84 ARG A O 1
ATOM 653 N N . ALA A 1 85 ? -6.795 4.011 18.220 1.00 90.69 85 ALA A N 1
ATOM 654 C CA . ALA A 1 85 ? -6.441 2.705 17.676 1.00 90.69 85 ALA A CA 1
ATOM 655 C C . ALA A 1 85 ? -6.144 2.797 16.169 1.00 90.69 85 ALA A C 1
ATOM 657 O O . ALA A 1 85 ? -5.088 2.352 15.719 1.00 90.69 85 ALA A O 1
ATOM 658 N N . ALA A 1 86 ? -7.001 3.487 15.411 1.00 89.44 86 ALA A N 1
ATOM 659 C CA . ALA A 1 86 ? -6.795 3.739 13.989 1.00 89.44 86 ALA A CA 1
ATOM 660 C C . ALA A 1 86 ? -5.493 4.511 13.709 1.00 89.44 86 ALA A C 1
ATOM 662 O O . ALA A 1 86 ? -4.718 4.106 12.849 1.00 89.44 86 ALA A O 1
ATOM 663 N N . GLN A 1 87 ? -5.193 5.562 14.481 1.00 90.81 87 GLN A N 1
ATOM 664 C CA . GLN A 1 87 ? -3.932 6.308 14.355 1.00 90.81 87 GLN A CA 1
ATOM 665 C C . GLN A 1 87 ? -2.703 5.441 14.650 1.00 90.81 87 GLN A C 1
ATOM 667 O O . GLN A 1 87 ? -1.687 5.548 13.966 1.00 90.81 87 GLN A O 1
ATOM 672 N N . ALA A 1 88 ? -2.781 4.579 15.667 1.00 89.19 88 ALA A N 1
ATOM 673 C CA . ALA A 1 88 ? -1.700 3.660 16.002 1.00 89.19 88 ALA A CA 1
ATOM 674 C C . ALA A 1 88 ? -1.496 2.592 14.916 1.00 89.19 88 ALA A C 1
ATOM 676 O O . ALA A 1 88 ? -0.352 2.236 14.638 1.00 89.19 88 ALA A O 1
ATOM 677 N N . TYR A 1 89 ? -2.579 2.120 14.290 1.00 87.88 89 TYR A N 1
ATOM 678 C CA . TYR A 1 89 ? -2.512 1.240 13.126 1.00 87.88 89 TYR A CA 1
ATOM 679 C C . TYR A 1 89 ? -1.823 1.943 11.955 1.00 87.88 89 TYR A C 1
ATOM 681 O O . TYR A 1 89 ? -0.848 1.422 11.423 1.00 87.88 89 TYR A O 1
ATOM 689 N N . ASP A 1 90 ? -2.281 3.145 11.595 1.00 86.19 90 ASP A N 1
ATOM 690 C CA . ASP A 1 90 ? -1.750 3.909 10.460 1.00 86.19 90 ASP A CA 1
ATOM 691 C C . ASP A 1 90 ? -0.255 4.231 10.644 1.00 86.19 90 ASP A C 1
ATOM 693 O O . ASP A 1 90 ? 0.524 4.151 9.696 1.00 86.19 90 ASP A O 1
ATOM 697 N N . ALA A 1 91 ? 0.177 4.523 11.876 1.00 86.06 91 ALA A N 1
ATOM 698 C CA . ALA A 1 91 ? 1.586 4.739 12.207 1.00 86.06 91 ALA A CA 1
ATOM 699 C C . ALA A 1 91 ? 2.449 3.466 12.102 1.00 86.06 91 ALA A C 1
ATOM 701 O O . ALA A 1 91 ? 3.659 3.562 11.899 1.00 86.06 91 ALA A O 1
ATOM 702 N N . ALA A 1 92 ? 1.845 2.287 12.260 1.00 83.69 92 ALA A N 1
ATOM 703 C CA . ALA A 1 92 ? 2.509 0.990 12.162 1.00 83.69 92 ALA A CA 1
ATOM 704 C C . ALA A 1 92 ? 2.338 0.330 10.781 1.00 83.69 92 ALA A C 1
ATOM 706 O O . ALA A 1 92 ? 2.862 -0.762 10.576 1.00 83.69 92 ALA A O 1
ATOM 707 N N . ASP A 1 93 ? 1.610 0.954 9.846 1.00 82.69 93 ASP A N 1
ATOM 708 C CA . ASP A 1 93 ? 1.275 0.380 8.543 1.00 82.69 93 ASP A CA 1
ATOM 709 C C . ASP A 1 93 ? 2.449 0.474 7.554 1.00 82.69 93 ASP A C 1
ATOM 711 O O . ASP A 1 93 ? 2.707 1.550 6.997 1.00 82.69 93 ASP A O 1
ATOM 715 N N . PRO A 1 94 ? 3.141 -0.645 7.254 1.00 77.75 94 PRO A N 1
ATOM 716 C CA . PRO A 1 94 ? 4.252 -0.627 6.310 1.00 77.75 94 PRO A CA 1
ATOM 717 C C . PRO A 1 94 ? 3.798 -0.232 4.897 1.00 77.75 94 PRO A C 1
ATOM 719 O O . PRO A 1 94 ? 4.572 0.369 4.152 1.00 77.75 94 PRO A O 1
ATOM 722 N N . ALA A 1 95 ? 2.545 -0.519 4.524 1.00 79.25 95 ALA A N 1
ATOM 723 C CA . ALA A 1 95 ? 2.001 -0.161 3.218 1.00 79.25 95 ALA A CA 1
ATOM 724 C C . ALA A 1 95 ? 1.745 1.354 3.114 1.00 79.25 95 ALA A C 1
ATOM 726 O O . ALA A 1 95 ? 2.072 1.972 2.099 1.00 79.25 95 ALA A O 1
ATOM 727 N N . GLY A 1 96 ? 1.224 1.966 4.182 1.00 79.75 96 GLY A N 1
ATOM 728 C CA . GLY A 1 96 ? 1.050 3.413 4.324 1.00 79.75 96 GLY A CA 1
ATOM 729 C C . GLY A 1 96 ? 2.371 4.185 4.327 1.00 79.75 96 GLY A C 1
ATOM 730 O O . GLY A 1 96 ? 2.511 5.177 3.601 1.00 79.75 96 GLY A O 1
ATOM 731 N N . ALA A 1 97 ? 3.363 3.706 5.082 1.00 80.31 97 ALA A N 1
ATOM 732 C CA . ALA A 1 97 ? 4.703 4.290 5.105 1.00 80.31 97 ALA A CA 1
ATOM 733 C C . ALA A 1 97 ? 5.351 4.265 3.710 1.00 80.31 97 ALA A C 1
ATOM 735 O O . ALA A 1 97 ? 5.846 5.285 3.225 1.00 80.31 97 ALA A O 1
ATOM 736 N N . PHE A 1 98 ? 5.264 3.125 3.021 1.00 80.44 98 PHE A N 1
ATOM 737 C CA . PHE A 1 98 ? 5.789 2.965 1.670 1.00 80.44 98 PHE A CA 1
ATOM 738 C C . PHE A 1 98 ? 5.072 3.835 0.630 1.00 80.44 98 PHE A C 1
ATOM 740 O O . PHE A 1 98 ? 5.722 4.469 -0.206 1.00 80.44 98 PHE A O 1
ATOM 747 N N . LEU A 1 99 ? 3.740 3.919 0.692 1.00 81.12 99 LEU A N 1
ATOM 748 C CA . LEU A 1 99 ? 2.963 4.819 -0.160 1.00 81.12 99 LEU A CA 1
ATOM 749 C C . LEU A 1 99 ? 3.420 6.273 0.021 1.00 81.12 99 LEU A C 1
ATOM 751 O O . LEU A 1 99 ? 3.660 6.970 -0.962 1.00 81.12 99 LEU A O 1
ATOM 755 N N . THR A 1 100 ? 3.599 6.710 1.270 1.00 82.12 100 THR A N 1
ATOM 756 C CA . THR A 1 100 ? 4.075 8.063 1.600 1.00 82.12 100 THR A CA 1
ATOM 757 C C . THR A 1 100 ? 5.468 8.322 1.028 1.00 82.12 100 THR A C 1
ATOM 759 O O . THR A 1 100 ? 5.691 9.339 0.369 1.00 82.12 100 THR A O 1
ATOM 762 N N . GLN A 1 101 ? 6.401 7.385 1.217 1.00 80.38 101 GLN A N 1
ATOM 763 C CA . GLN A 1 101 ? 7.747 7.475 0.651 1.00 80.38 101 GLN A CA 1
ATOM 764 C C . GLN A 1 101 ? 7.713 7.562 -0.880 1.00 80.38 101 GLN A C 1
ATOM 766 O O . GLN A 1 101 ? 8.419 8.380 -1.466 1.00 80.38 101 GLN A O 1
ATOM 771 N N . THR A 1 102 ? 6.862 6.768 -1.529 1.00 78.44 102 THR A N 1
ATOM 772 C CA . THR A 1 102 ? 6.765 6.729 -2.992 1.00 78.44 102 THR A CA 1
ATOM 773 C C . THR A 1 102 ? 6.140 8.003 -3.565 1.00 78.44 102 THR A C 1
ATOM 775 O O . THR A 1 102 ? 6.630 8.539 -4.561 1.00 78.44 102 THR A O 1
ATOM 778 N N . LEU A 1 103 ? 5.112 8.554 -2.910 1.00 80.88 103 LEU A N 1
ATOM 779 C CA . LEU A 1 103 ? 4.510 9.837 -3.291 1.00 80.88 103 LEU A CA 1
ATOM 780 C C . LEU A 1 103 ? 5.529 10.987 -3.258 1.00 80.88 103 LEU A C 1
ATOM 782 O O . LEU A 1 103 ? 5.520 11.832 -4.155 1.00 80.88 103 LEU A O 1
ATOM 786 N N . ASN A 1 104 ? 6.455 10.982 -2.294 1.00 81.38 104 ASN A N 1
ATOM 787 C CA . ASN A 1 104 ? 7.530 11.977 -2.220 1.00 81.38 104 ASN A CA 1
ATOM 788 C C . ASN A 1 104 ? 8.506 11.903 -3.412 1.00 81.38 104 ASN A C 1
ATOM 790 O O . ASN A 1 104 ? 9.124 12.908 -3.760 1.00 81.38 104 ASN A O 1
ATOM 794 N N . VAL A 1 105 ? 8.644 10.739 -4.058 1.00 79.38 105 VAL A N 1
ATOM 795 C CA . VAL A 1 105 ? 9.536 10.543 -5.217 1.00 79.38 105 VAL A CA 1
ATOM 796 C C . VAL A 1 105 ? 8.886 10.989 -6.531 1.00 79.38 105 VAL A C 1
ATOM 798 O O . VAL A 1 105 ? 9.571 11.569 -7.379 1.00 79.38 105 VAL A O 1
ATOM 801 N N . ILE A 1 106 ? 7.577 10.759 -6.690 1.00 74.44 106 ILE A N 1
ATOM 802 C CA . ILE A 1 106 ? 6.817 11.037 -7.926 1.00 74.44 106 ILE A CA 1
ATOM 803 C C . ILE A 1 106 ? 6.637 12.550 -8.180 1.00 74.44 106 ILE A C 1
ATOM 805 O O . ILE A 1 106 ? 6.493 12.953 -9.330 1.00 74.44 106 ILE A O 1
ATOM 809 N N . ALA A 1 107 ? 6.731 13.385 -7.137 1.00 60.06 107 ALA A N 1
ATOM 810 C CA . ALA A 1 107 ? 6.849 14.846 -7.218 1.00 60.06 107 ALA A CA 1
ATOM 811 C C . ALA A 1 107 ? 5.738 15.575 -8.016 1.00 60.06 107 ALA A C 1
ATOM 813 O O . ALA A 1 107 ? 6.036 16.323 -8.933 1.00 60.06 107 ALA A O 1
ATOM 814 N N . GLU A 1 108 ? 4.471 15.421 -7.616 1.00 59.19 108 GLU A N 1
ATOM 815 C CA . GLU A 1 108 ? 3.328 16.312 -7.918 1.00 59.19 108 GLU A CA 1
ATOM 816 C C . GLU A 1 108 ? 2.264 16.134 -6.810 1.00 59.19 108 GLU A C 1
ATOM 818 O O . GLU A 1 108 ? 2.230 15.064 -6.194 1.00 59.19 108 GLU A O 1
ATOM 823 N N . PRO A 1 109 ? 1.380 17.116 -6.519 1.00 52.75 109 PRO A N 1
ATOM 824 C CA . PRO A 1 109 ? 0.366 16.960 -5.478 1.00 52.75 109 PRO A CA 1
ATOM 825 C C . PRO A 1 109 ? -0.658 15.909 -5.908 1.00 52.75 109 PRO A C 1
ATOM 827 O O . PRO A 1 109 ? -1.566 16.188 -6.691 1.00 52.75 109 PRO A O 1
ATOM 830 N N . ARG A 1 110 ? -0.518 14.682 -5.400 1.00 62.06 110 ARG A N 1
ATOM 831 C CA . ARG A 1 110 ? -1.450 13.593 -5.698 1.00 62.06 110 ARG A CA 1
ATOM 832 C C . ARG A 1 110 ? -2.045 13.020 -4.437 1.00 62.06 110 ARG A C 1
ATOM 834 O O . ARG A 1 110 ? -1.365 12.777 -3.446 1.00 62.06 110 ARG A O 1
ATOM 841 N N . THR A 1 111 ? -3.351 12.808 -4.504 1.00 55.66 111 THR A N 1
ATOM 842 C CA . THR A 1 111 ? -4.099 12.155 -3.441 1.00 55.66 111 THR A CA 1
ATOM 843 C C . THR A 1 111 ? -4.174 10.677 -3.773 1.00 55.66 111 THR A C 1
ATOM 845 O O . THR A 1 111 ? -4.965 10.251 -4.610 1.00 55.66 111 THR A O 1
ATOM 848 N N . ALA A 1 112 ? -3.324 9.885 -3.127 1.00 67.69 112 ALA A N 1
ATOM 849 C CA . ALA A 1 112 ? -3.571 8.459 -3.041 1.00 67.69 112 ALA A CA 1
ATOM 850 C C . ALA A 1 112 ? -4.804 8.256 -2.155 1.00 67.69 112 ALA A C 1
ATOM 852 O O . ALA A 1 112 ? -4.866 8.785 -1.043 1.00 67.69 112 ALA A O 1
ATOM 853 N N . ARG A 1 113 ? -5.804 7.532 -2.654 1.00 69.19 113 ARG A N 1
ATOM 854 C CA . ARG A 1 113 ? -6.976 7.155 -1.861 1.00 69.19 113 ARG A CA 1
ATOM 855 C C . ARG A 1 113 ? -6.900 5.668 -1.569 1.00 69.19 113 ARG A C 1
ATOM 857 O O . ARG A 1 113 ? -6.817 4.871 -2.500 1.00 69.19 113 ARG A O 1
ATOM 864 N N . TRP A 1 114 ? -6.933 5.326 -0.286 1.00 74.56 114 TRP A N 1
ATOM 865 C CA . TRP A 1 114 ? -7.119 3.950 0.151 1.00 74.56 114 TRP A CA 1
ATOM 866 C C . TRP A 1 114 ? -8.575 3.545 -0.067 1.00 74.56 114 TRP A C 1
ATOM 868 O O . TRP A 1 114 ? -9.472 4.292 0.310 1.00 74.56 114 TRP A O 1
ATOM 878 N N . ARG A 1 115 ? -8.792 2.393 -0.698 1.00 74.44 115 ARG A N 1
ATOM 879 C CA . ARG A 1 115 ? -10.083 1.731 -0.902 1.00 74.44 115 ARG A CA 1
ATOM 880 C C . ARG A 1 115 ? -9.876 0.230 -0.952 1.00 74.44 115 ARG A C 1
ATOM 882 O O . ARG A 1 115 ? -8.891 -0.227 -1.531 1.00 74.44 115 ARG A O 1
ATOM 889 N N . ASP A 1 116 ? -10.791 -0.528 -0.360 1.00 76.56 116 ASP A N 1
ATOM 890 C CA . ASP A 1 116 ? -10.755 -1.995 -0.384 1.00 76.56 116 ASP A CA 1
ATOM 891 C C . ASP A 1 116 ? -9.371 -2.548 -0.001 1.00 76.56 116 ASP A C 1
ATOM 893 O O . ASP A 1 116 ? -8.802 -3.406 -0.676 1.00 76.56 116 ASP A O 1
ATOM 897 N N . ARG A 1 117 ? -8.784 -1.993 1.069 1.00 73.25 117 ARG A N 1
ATOM 898 C CA . ARG A 1 117 ? -7.435 -2.333 1.562 1.00 73.25 117 ARG A CA 1
ATOM 899 C C . ARG A 1 117 ? -6.290 -2.078 0.574 1.00 73.25 117 ARG A C 1
ATOM 901 O O . ARG A 1 117 ? -5.188 -2.584 0.775 1.00 73.25 117 ARG A O 1
ATOM 908 N N . SER A 1 118 ? -6.512 -1.287 -0.467 1.00 80.00 118 SER A N 1
ATOM 909 C CA . SER A 1 118 ? -5.515 -0.962 -1.484 1.00 80.00 118 SER A CA 1
ATOM 910 C C . SER A 1 118 ? -5.467 0.531 -1.791 1.00 80.00 118 SER A C 1
ATOM 912 O O . SER A 1 118 ? -6.421 1.256 -1.538 1.00 80.00 118 SER A O 1
ATOM 914 N N . ALA A 1 119 ? -4.356 1.015 -2.323 1.00 82.19 119 ALA A N 1
ATOM 915 C CA . ALA A 1 119 ? -4.222 2.362 -2.850 1.00 82.19 119 ALA A CA 1
ATOM 916 C C . ALA A 1 119 ? -3.636 2.291 -4.255 1.00 82.19 119 ALA A C 1
ATOM 918 O O . ALA A 1 119 ? -2.708 1.523 -4.505 1.00 82.19 119 ALA A O 1
ATOM 919 N N . CYS A 1 120 ? -4.158 3.123 -5.154 1.00 83.88 120 CYS A N 1
ATOM 920 C CA . CYS A 1 120 ? -3.614 3.293 -6.495 1.00 83.88 120 CYS A CA 1
ATOM 921 C C . CYS A 1 120 ? -3.124 4.730 -6.679 1.00 83.88 120 CYS A C 1
ATOM 923 O O . CYS A 1 120 ? -3.796 5.686 -6.283 1.00 83.88 120 CYS A O 1
ATOM 925 N N . VAL A 1 121 ? -1.944 4.871 -7.276 1.00 83.50 121 VAL A N 1
ATOM 926 C CA . VAL A 1 121 ? -1.327 6.149 -7.633 1.00 83.50 121 VAL A CA 1
ATOM 927 C C . VAL A 1 121 ? -0.911 6.089 -9.083 1.00 83.50 121 VAL A C 1
ATOM 929 O O . VAL A 1 121 ? -0.269 5.139 -9.502 1.00 83.50 121 VAL A O 1
ATOM 932 N N . ASP A 1 122 ? -1.218 7.141 -9.821 1.00 85.00 122 ASP A N 1
ATOM 933 C CA . ASP A 1 122 ? -1.056 7.203 -11.264 1.00 85.00 122 ASP A CA 1
ATOM 934 C C . ASP A 1 122 ? -0.314 8.496 -11.639 1.00 85.00 122 ASP A C 1
ATOM 936 O O . ASP A 1 122 ? -0.660 9.551 -11.101 1.00 85.00 122 ASP A O 1
ATOM 940 N N . TRP A 1 123 ? 0.722 8.440 -12.495 1.00 84.50 123 TRP A N 1
ATOM 941 C CA . TRP A 1 123 ? 1.492 9.598 -13.000 1.00 84.50 123 TRP A CA 1
ATOM 942 C C . TRP A 1 123 ? 1.654 9.603 -14.520 1.00 84.50 123 TRP A C 1
ATOM 944 O O . TRP A 1 123 ? 1.925 8.553 -15.101 1.00 84.50 123 TRP A O 1
ATOM 954 N N . PRO A 1 124 ? 1.650 10.790 -15.160 1.00 84.69 124 PRO A N 1
ATOM 955 C CA . PRO A 1 124 ? 2.279 10.957 -16.462 1.00 84.69 124 PRO A CA 1
ATOM 956 C C . PRO A 1 124 ? 3.806 10.778 -16.375 1.00 84.69 124 PRO A C 1
ATOM 958 O O . PRO A 1 124 ? 4.441 11.113 -15.375 1.00 84.69 124 PRO A O 1
ATOM 961 N N . LEU A 1 125 ? 4.389 10.263 -17.453 1.00 82.69 125 LEU A N 1
ATOM 962 C CA . LEU A 1 125 ? 5.831 10.204 -17.697 1.00 82.69 125 LEU A CA 1
ATOM 963 C C . LEU A 1 125 ? 6.153 10.925 -19.008 1.00 82.69 125 LEU A C 1
ATOM 965 O O . LEU A 1 125 ? 5.245 11.258 -19.769 1.00 82.69 125 LEU A O 1
ATOM 969 N N . ALA A 1 126 ? 7.441 11.139 -19.285 1.00 81.25 126 ALA A N 1
ATOM 970 C CA . ALA A 1 126 ? 7.893 11.769 -20.523 1.00 81.25 126 ALA A CA 1
ATOM 971 C C . ALA A 1 126 ? 7.243 11.150 -21.783 1.00 81.25 126 ALA A C 1
ATOM 973 O O . ALA A 1 126 ? 7.072 9.931 -21.903 1.00 81.25 126 ALA A O 1
ATOM 974 N N . GLY A 1 127 ? 6.884 12.006 -22.745 1.00 81.25 127 GLY A N 1
ATOM 975 C CA . GLY A 1 127 ? 6.120 11.612 -23.931 1.00 81.25 127 GLY A CA 1
ATOM 976 C C . GLY A 1 127 ? 4.643 11.332 -23.617 1.00 81.25 127 GLY A C 1
ATOM 977 O O . GLY A 1 127 ? 3.996 12.110 -22.926 1.00 81.25 127 GLY A O 1
ATOM 978 N N . A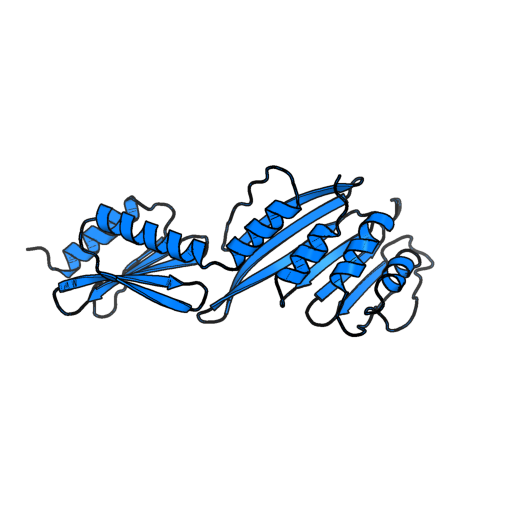SN A 1 128 ? 4.103 10.226 -24.147 1.00 81.12 128 ASN A N 1
ATOM 979 C CA . ASN A 1 128 ? 2.745 9.729 -23.848 1.00 81.12 128 ASN A CA 1
ATOM 980 C C . ASN A 1 128 ? 2.762 8.593 -22.802 1.00 81.12 128 ASN A C 1
ATOM 982 O O . ASN A 1 128 ? 1.831 7.781 -22.739 1.00 81.12 128 ASN A O 1
ATOM 986 N N . GLY A 1 129 ? 3.863 8.487 -22.052 1.00 83.75 129 GLY A N 1
ATOM 987 C CA . GLY A 1 129 ? 4.094 7.442 -21.068 1.00 83.75 129 GLY A CA 1
ATOM 988 C C . GLY A 1 129 ? 3.288 7.659 -19.791 1.00 83.75 129 GLY A C 1
ATOM 989 O O . GLY A 1 129 ? 2.864 8.769 -19.468 1.00 83.75 129 GLY A O 1
ATOM 990 N N . TYR A 1 130 ? 3.089 6.582 -19.041 1.00 86.12 130 TYR A N 1
ATOM 991 C CA . TYR A 1 130 ? 2.323 6.621 -17.800 1.00 86.12 130 TYR A CA 1
ATOM 992 C C . TYR A 1 130 ? 2.812 5.570 -16.807 1.00 86.12 130 TYR A C 1
ATOM 994 O O . TYR A 1 130 ? 3.059 4.430 -17.200 1.00 86.12 130 TYR A O 1
ATOM 1002 N N . GLY A 1 131 ? 2.921 5.946 -15.535 1.00 87.06 131 GLY A N 1
ATOM 1003 C CA . GLY A 1 131 ? 3.207 5.061 -14.411 1.00 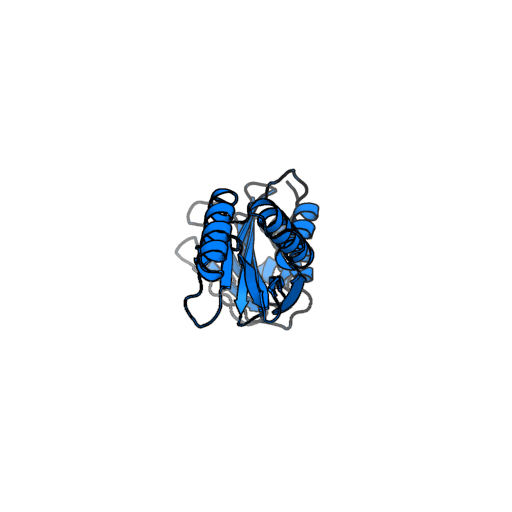87.06 131 GLY A CA 1
ATOM 1004 C C . GLY A 1 131 ? 1.984 4.875 -13.514 1.00 87.06 131 GLY A C 1
ATOM 1005 O O . GLY A 1 131 ? 1.179 5.786 -13.343 1.00 87.06 131 GLY A O 1
ATOM 1006 N N . SER A 1 132 ? 1.846 3.687 -12.940 1.00 86.56 132 SER A N 1
ATOM 1007 C CA . SER A 1 132 ? 0.807 3.328 -11.982 1.00 86.56 132 SER A CA 1
ATOM 1008 C C . SER A 1 132 ? 1.392 2.437 -10.903 1.00 86.56 132 SER A C 1
ATOM 1010 O O . SER A 1 132 ? 2.106 1.483 -11.199 1.00 86.56 132 SER A O 1
ATOM 1012 N N . LEU A 1 133 ? 1.074 2.731 -9.655 1.00 86.06 133 LEU A N 1
ATOM 1013 C CA . LEU A 1 133 ? 1.460 1.981 -8.476 1.00 86.06 133 LEU A CA 1
ATOM 1014 C C . LEU A 1 133 ? 0.187 1.550 -7.770 1.00 86.06 133 LEU A C 1
ATOM 1016 O O . LEU A 1 133 ? -0.572 2.397 -7.307 1.00 86.06 133 LEU A O 1
ATOM 1020 N N . SER A 1 134 ? -0.020 0.247 -7.651 1.00 83.94 134 SER A N 1
ATOM 1021 C CA . SER A 1 134 ? -1.036 -0.329 -6.781 1.00 83.94 134 SER A CA 1
ATOM 1022 C C . SER A 1 134 ? -0.350 -0.943 -5.568 1.00 83.94 134 SER A C 1
ATOM 1024 O O . SER A 1 134 ? 0.571 -1.745 -5.713 1.00 83.94 134 SER A O 1
ATOM 1026 N N . ILE A 1 135 ? -0.777 -0.542 -4.374 1.00 81.50 135 ILE A N 1
ATOM 1027 C CA . ILE A 1 135 ? -0.319 -1.095 -3.101 1.00 81.50 135 ILE A CA 1
ATOM 1028 C C . ILE A 1 135 ? -1.531 -1.715 -2.424 1.00 81.50 135 ILE A C 1
ATOM 1030 O O . ILE A 1 135 ? -2.463 -1.005 -2.070 1.00 81.50 135 ILE A O 1
ATOM 1034 N N . GLY A 1 136 ? -1.527 -3.027 -2.236 1.00 76.81 136 GLY A N 1
ATOM 1035 C CA . GLY A 1 136 ? -2.535 -3.749 -1.470 1.00 76.81 136 GLY A CA 1
ATOM 1036 C C . GLY A 1 136 ? -2.025 -4.137 -0.087 1.00 76.81 136 GLY A C 1
ATOM 1037 O O . GLY A 1 136 ? -0.848 -4.442 0.091 1.00 76.81 136 GLY A O 1
ATOM 1038 N N . ARG A 1 137 ? -2.925 -4.192 0.893 1.00 76.44 137 ARG A N 1
ATOM 1039 C CA . ARG A 1 137 ? -2.712 -4.853 2.182 1.00 76.44 137 ARG A CA 1
ATOM 1040 C C . ARG A 1 137 ? -3.224 -6.285 2.069 1.00 76.44 137 ARG A C 1
ATOM 1042 O O . ARG A 1 137 ? -4.429 -6.532 2.097 1.00 76.44 137 ARG A O 1
ATOM 1049 N N . THR A 1 138 ? -2.315 -7.240 1.925 1.00 64.44 138 THR A N 1
ATOM 1050 C CA . THR A 1 138 ? -2.681 -8.660 1.849 1.00 64.44 138 THR A CA 1
ATOM 1051 C C . THR A 1 138 ? -2.658 -9.253 3.252 1.00 64.44 138 THR A C 1
ATOM 1053 O O . THR A 1 138 ? -1.642 -9.166 3.942 1.00 64.44 138 THR A O 1
ATOM 1056 N N . ARG A 1 139 ? -3.770 -9.859 3.685 1.00 59.44 139 ARG A N 1
ATOM 1057 C CA . ARG A 1 139 ? -3.863 -10.556 4.976 1.00 59.44 139 ARG A CA 1
ATOM 1058 C C . ARG A 1 139 ? -3.341 -11.983 4.811 1.00 59.44 139 ARG A C 1
ATOM 1060 O O . ARG A 1 139 ? -4.053 -12.845 4.304 1.00 59.44 139 ARG A O 1
ATOM 1067 N N . THR A 1 140 ? -2.108 -12.243 5.237 1.00 50.53 140 THR A N 1
ATOM 1068 C CA . THR A 1 140 ? -1.569 -13.607 5.366 1.00 50.53 140 THR A CA 1
ATOM 1069 C C . THR A 1 140 ? -1.563 -13.985 6.845 1.00 50.53 140 THR A C 1
ATOM 1071 O O . THR A 1 140 ? -0.643 -13.626 7.580 1.00 50.53 140 THR A O 1
ATOM 1074 N N . GLY A 1 141 ? -2.613 -14.668 7.308 1.00 52.50 141 GLY A N 1
ATOM 1075 C CA . GLY A 1 141 ? -2.783 -14.971 8.733 1.00 52.50 141 GLY A CA 1
ATOM 1076 C C . GLY A 1 141 ? -3.045 -13.709 9.569 1.00 52.50 141 GLY A C 1
ATOM 1077 O O . GLY A 1 141 ? -3.983 -12.965 9.280 1.00 52.50 141 GLY A O 1
ATOM 1078 N N . GLN A 1 142 ? -2.230 -13.479 10.605 1.00 47.72 142 GLN A N 1
ATOM 1079 C CA . GLN A 1 142 ? -2.300 -12.288 11.472 1.00 47.72 142 GLN A CA 1
ATOM 1080 C C . GLN A 1 142 ? -1.494 -11.090 10.943 1.00 47.72 142 GLN A C 1
ATOM 1082 O O . GLN A 1 142 ? -1.587 -10.011 11.512 1.00 47.72 142 GLN A O 1
ATOM 1087 N N . HIS A 1 143 ? -0.727 -11.259 9.861 1.00 46.66 143 HIS A N 1
ATOM 1088 C CA . HIS A 1 143 ? 0.153 -10.215 9.339 1.00 46.66 143 HIS A CA 1
ATOM 1089 C C . HIS A 1 143 ? -0.419 -9.574 8.076 1.00 46.66 143 HIS A C 1
ATOM 1091 O O . HIS A 1 143 ? -0.881 -10.260 7.155 1.00 46.66 143 HIS A O 1
ATOM 1097 N N . VAL A 1 144 ? -0.315 -8.253 8.012 1.00 58.84 144 VAL A N 1
ATOM 1098 C CA . VAL A 1 144 ? -0.538 -7.453 6.815 1.00 58.84 144 VAL A CA 1
ATOM 1099 C C . VAL A 1 144 ? 0.788 -7.302 6.080 1.00 58.84 144 VAL A C 1
ATOM 1101 O O . VAL A 1 144 ? 1.753 -6.752 6.607 1.00 58.84 144 VAL A O 1
ATOM 1104 N N . ARG A 1 145 ? 0.838 -7.781 4.836 1.00 61.59 145 ARG A N 1
ATOM 1105 C CA . ARG A 1 145 ? 1.958 -7.529 3.920 1.00 61.59 145 ARG A CA 1
ATOM 1106 C C . ARG A 1 145 ? 1.543 -6.515 2.862 1.00 61.59 145 ARG A C 1
ATOM 1108 O O . ARG A 1 145 ? 0.435 -6.600 2.330 1.00 61.59 145 ARG A O 1
ATOM 1115 N N . ALA A 1 146 ? 2.438 -5.586 2.538 1.00 65.75 146 ALA A N 1
ATOM 1116 C CA . ALA A 1 146 ? 2.278 -4.711 1.385 1.00 65.75 146 ALA A CA 1
ATOM 1117 C C . ALA A 1 146 ? 2.560 -5.520 0.110 1.00 65.75 146 ALA A C 1
ATOM 1119 O O . ALA A 1 146 ? 3.690 -5.950 -0.109 1.00 65.75 146 ALA A O 1
ATOM 1120 N N . LEU A 1 147 ? 1.535 -5.751 -0.708 1.00 72.81 147 LEU A N 1
ATOM 1121 C CA . LEU A 1 147 ? 1.697 -6.254 -2.069 1.00 72.81 147 LEU A CA 1
ATOM 1122 C C . LEU A 1 147 ? 1.788 -5.055 -2.998 1.00 72.81 147 LEU A C 1
ATOM 1124 O O . LEU A 1 147 ? 0.905 -4.200 -2.972 1.00 72.81 147 LEU A O 1
ATOM 1128 N N . VAL A 1 148 ? 2.834 -4.996 -3.814 1.00 76.06 148 VAL A N 1
ATOM 1129 C CA . VAL A 1 148 ? 3.070 -3.850 -4.685 1.00 76.06 148 VAL A CA 1
ATOM 1130 C C . VAL A 1 148 ? 3.103 -4.294 -6.136 1.00 76.06 148 VAL A C 1
ATOM 1132 O O . VAL A 1 148 ? 3.868 -5.178 -6.521 1.00 76.06 148 VAL A O 1
ATOM 1135 N N . HIS A 1 149 ? 2.275 -3.644 -6.946 1.00 82.25 149 HIS A N 1
ATOM 1136 C CA . HIS A 1 149 ? 2.265 -3.791 -8.389 1.00 82.25 149 HIS A CA 1
ATOM 1137 C C . HIS A 1 149 ? 2.552 -2.437 -9.032 1.00 82.25 149 HIS A C 1
ATOM 1139 O O . HIS A 1 149 ? 1.740 -1.512 -8.969 1.00 82.25 149 HIS A O 1
ATOM 1145 N N . LEU A 1 150 ? 3.712 -2.329 -9.664 1.00 84.69 150 LEU A N 1
ATOM 1146 C CA . LEU A 1 150 ? 4.154 -1.151 -10.388 1.00 84.69 150 LEU A CA 1
ATOM 1147 C C . LEU A 1 150 ? 4.021 -1.417 -11.888 1.00 84.69 150 LEU A C 1
ATOM 1149 O O . LEU A 1 150 ? 4.459 -2.441 -12.401 1.00 84.69 150 LEU A O 1
ATOM 1153 N N . ARG A 1 151 ? 3.389 -0.500 -12.610 1.00 86.12 151 ARG A N 1
ATOM 1154 C CA . ARG A 1 151 ? 3.138 -0.625 -14.039 1.00 86.12 151 ARG A CA 1
ATOM 1155 C C . ARG A 1 151 ? 3.491 0.653 -14.757 1.00 86.12 151 ARG A C 1
ATOM 1157 O O . ARG A 1 151 ? 2.958 1.708 -14.448 1.00 86.12 151 ARG A O 1
ATOM 1164 N N . PHE A 1 152 ? 4.282 0.520 -15.801 1.00 86.12 152 PHE A N 1
ATOM 1165 C CA . PHE A 1 152 ? 4.567 1.568 -16.754 1.00 86.12 152 PHE A CA 1
ATOM 1166 C C . PHE A 1 152 ? 4.014 1.188 -18.119 1.00 86.12 152 PHE A C 1
ATOM 1168 O O . PHE A 1 152 ? 4.067 0.026 -18.524 1.00 86.12 152 PHE A O 1
ATOM 1175 N N . ARG A 1 153 ? 3.438 2.158 -18.821 1.00 86.56 153 ARG A N 1
ATOM 1176 C CA . ARG A 1 153 ? 2.840 1.948 -20.137 1.00 86.56 153 ARG A CA 1
ATOM 1177 C C . ARG A 1 153 ? 3.296 2.994 -21.127 1.00 86.56 153 ARG A C 1
ATOM 1179 O O . ARG A 1 153 ? 3.587 4.127 -20.743 1.00 86.56 153 ARG A O 1
ATOM 1186 N N . ASN A 1 154 ? 3.233 2.624 -22.401 1.00 83.56 154 ASN A N 1
ATOM 1187 C CA . ASN A 1 154 ? 3.450 3.517 -23.535 1.00 83.56 154 ASN A CA 1
ATOM 1188 C C . ASN A 1 154 ? 4.822 4.222 -23.523 1.00 83.56 154 ASN A C 1
ATOM 1190 O O . ASN A 1 154 ? 4.934 5.366 -23.967 1.00 83.56 154 ASN A O 1
ATOM 1194 N N . LEU A 1 155 ? 5.862 3.571 -22.999 1.00 82.56 155 LEU A N 1
ATOM 1195 C CA . LEU A 1 155 ? 7.194 4.163 -22.886 1.00 82.56 155 LEU A CA 1
ATOM 1196 C C . LEU A 1 155 ? 7.954 4.107 -24.216 1.00 82.56 155 LEU A C 1
ATOM 1198 O O . LEU A 1 155 ? 7.751 3.199 -25.025 1.00 82.56 155 LEU A O 1
ATOM 1202 N N . SER A 1 156 ? 8.881 5.040 -24.425 1.00 82.56 156 SER A N 1
ATOM 1203 C CA . SER A 1 156 ? 9.956 4.849 -25.404 1.00 82.56 156 SER A CA 1
ATOM 1204 C C . SER A 1 156 ? 11.001 3.864 -24.853 1.00 82.56 156 SER A C 1
ATOM 1206 O O . SER A 1 156 ? 11.059 3.622 -23.645 1.00 82.56 156 SER A O 1
ATOM 1208 N N . VAL A 1 157 ? 11.867 3.320 -25.717 1.00 79.38 157 VAL A N 1
ATOM 1209 C CA . VAL A 1 157 ? 12.996 2.473 -25.276 1.00 79.38 157 VAL A CA 1
ATOM 1210 C C . VAL A 1 157 ? 13.919 3.241 -24.322 1.00 79.38 157 VAL A C 1
ATOM 1212 O O . VAL A 1 157 ? 14.338 2.697 -23.302 1.00 79.38 157 VAL A O 1
ATOM 1215 N N . GLU A 1 158 ? 14.182 4.518 -24.608 1.00 83.25 158 GLU A N 1
ATOM 1216 C CA . GLU A 1 158 ? 15.006 5.399 -23.770 1.00 83.25 158 GLU A CA 1
ATOM 1217 C C . GLU A 1 158 ? 14.422 5.555 -22.359 1.00 83.25 158 GLU A C 1
ATOM 1219 O O . GLU A 1 158 ? 15.145 5.426 -21.376 1.00 83.25 158 GLU A O 1
ATOM 1224 N N . THR A 1 159 ? 13.104 5.746 -22.246 1.00 85.50 159 THR A N 1
ATOM 1225 C CA . THR A 1 159 ? 12.409 5.876 -20.957 1.00 85.50 159 THR A CA 1
ATOM 1226 C C . THR A 1 159 ? 12.306 4.542 -20.211 1.00 85.50 159 THR A C 1
ATOM 1228 O O . THR A 1 159 ? 12.388 4.517 -18.985 1.00 85.50 159 THR A O 1
ATOM 1231 N N . ALA A 1 160 ? 12.142 3.424 -20.924 1.00 81.94 160 ALA A N 1
ATOM 1232 C CA . ALA A 1 160 ? 12.011 2.097 -20.320 1.00 81.94 160 ALA A CA 1
ATOM 1233 C C . ALA A 1 160 ? 13.342 1.512 -19.819 1.00 81.94 160 ALA A C 1
ATOM 1235 O O . ALA A 1 160 ? 13.355 0.800 -18.817 1.00 81.94 160 ALA A O 1
ATOM 1236 N N . THR A 1 161 ? 14.460 1.819 -20.482 1.00 83.62 161 THR A N 1
ATOM 1237 C CA . THR A 1 161 ? 15.788 1.266 -20.155 1.00 83.62 161 THR A CA 1
ATOM 1238 C C . THR A 1 161 ? 16.191 1.450 -18.682 1.00 83.62 161 THR A C 1
ATOM 1240 O O . THR A 1 161 ? 16.468 0.441 -18.031 1.00 83.62 161 THR A O 1
ATOM 1243 N N . PRO A 1 162 ? 16.194 2.669 -18.099 1.00 85.44 162 PRO A N 1
ATOM 1244 C CA . PRO A 1 162 ? 16.585 2.852 -16.698 1.00 85.44 162 PRO A CA 1
ATOM 1245 C C . PRO A 1 162 ? 15.632 2.163 -15.708 1.00 85.44 162 PRO A C 1
ATOM 1247 O O . PRO A 1 162 ? 16.080 1.696 -14.662 1.00 85.44 162 PRO A O 1
ATOM 1250 N N . ILE A 1 163 ? 14.342 2.041 -16.045 1.00 84.75 163 ILE A N 1
ATOM 1251 C CA . ILE A 1 163 ? 13.337 1.347 -15.223 1.00 84.75 163 ILE A CA 1
ATOM 1252 C C . ILE A 1 163 ? 13.641 -0.154 -15.166 1.00 84.75 163 ILE A C 1
ATOM 1254 O O . ILE A 1 163 ? 13.655 -0.738 -14.084 1.00 84.75 163 ILE A O 1
ATOM 1258 N N . VAL A 1 164 ? 13.912 -0.776 -16.319 1.00 81.06 164 VAL A N 1
ATOM 1259 C CA . VAL A 1 164 ? 14.232 -2.211 -16.410 1.00 81.06 164 VAL A CA 1
ATOM 1260 C C . VAL A 1 164 ? 15.556 -2.526 -15.713 1.00 81.06 164 VAL A C 1
ATOM 1262 O O . VAL A 1 164 ? 15.635 -3.513 -14.983 1.00 81.06 164 VAL A O 1
ATOM 1265 N N . VAL A 1 165 ? 16.574 -1.670 -15.857 1.00 82.12 165 VAL A N 1
ATOM 1266 C CA . VAL A 1 165 ? 17.836 -1.801 -15.107 1.00 82.12 165 VAL A CA 1
ATOM 1267 C C . VAL A 1 165 ? 17.551 -1.781 -13.604 1.00 82.12 165 VAL A C 1
ATOM 1269 O O . VAL A 1 165 ? 17.906 -2.719 -12.899 1.00 82.12 165 VAL A O 1
ATOM 1272 N N . ALA A 1 166 ? 16.851 -0.758 -13.106 1.00 84.75 166 ALA A N 1
ATOM 1273 C CA . ALA A 1 166 ? 16.541 -0.641 -11.681 1.00 84.75 166 ALA A CA 1
ATOM 1274 C C . ALA A 1 166 ? 15.723 -1.830 -11.146 1.00 84.75 166 ALA A C 1
ATOM 1276 O O . ALA A 1 166 ? 15.952 -2.263 -10.019 1.00 84.75 166 ALA A O 1
ATOM 1277 N N . ALA A 1 167 ? 14.803 -2.374 -11.950 1.00 79.25 167 ALA A N 1
ATOM 1278 C CA . ALA A 1 167 ? 13.958 -3.504 -11.565 1.00 79.25 167 ALA A CA 1
ATOM 1279 C C . ALA A 1 167 ? 14.713 -4.836 -11.465 1.00 79.25 167 ALA A C 1
ATOM 1281 O O . ALA A 1 167 ? 14.263 -5.740 -10.770 1.00 79.25 167 ALA A O 1
ATOM 1282 N N . THR A 1 168 ? 15.853 -4.958 -12.143 1.00 76.56 168 THR A N 1
ATOM 1283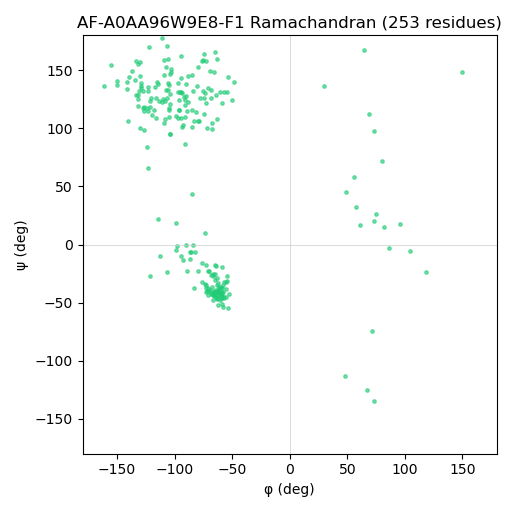 C CA . THR A 1 168 ? 16.597 -6.220 -12.286 1.00 76.56 168 THR A CA 1
ATOM 1284 C C . THR A 1 168 ? 17.952 -6.205 -11.573 1.00 76.56 168 THR A C 1
ATOM 1286 O O . THR A 1 168 ? 18.587 -7.247 -11.414 1.00 76.56 168 THR A O 1
ATOM 1289 N N . VAL A 1 169 ? 18.407 -5.041 -11.096 1.00 77.88 169 VAL A N 1
ATOM 1290 C CA . VAL A 1 169 ? 19.649 -4.901 -10.323 1.00 77.88 169 VAL A CA 1
ATOM 1291 C C . VAL A 1 169 ? 19.627 -5.793 -9.078 1.00 77.88 169 VAL A C 1
ATOM 1293 O O . VAL A 1 169 ? 18.692 -5.775 -8.278 1.00 77.88 169 VAL A O 1
ATOM 1296 N N . GLY A 1 170 ? 20.715 -6.542 -8.877 1.00 70.25 170 GLY A N 1
ATOM 1297 C CA . GLY A 1 170 ? 20.904 -7.376 -7.688 1.00 70.25 170 GLY A CA 1
ATOM 1298 C C . GLY A 1 170 ? 20.040 -8.636 -7.662 1.00 70.25 170 GLY A C 1
ATOM 1299 O O . GLY A 1 170 ? 19.818 -9.181 -6.579 1.00 70.25 170 GLY A O 1
ATOM 1300 N N . HIS A 1 171 ? 19.541 -9.068 -8.819 1.00 71.06 171 HIS A N 1
ATOM 1301 C CA . HIS A 1 171 ? 18.930 -10.373 -9.023 1.00 71.06 171 HIS A CA 1
ATOM 1302 C C . HIS A 1 171 ? 19.848 -11.296 -9.854 1.00 71.06 171 HIS A C 1
ATOM 1304 O O . HIS A 1 171 ? 20.676 -10.793 -10.623 1.00 71.06 171 HIS A O 1
ATOM 1310 N N . PRO A 1 172 ? 19.752 -12.630 -9.690 1.00 65.69 172 PRO A N 1
ATOM 1311 C CA . PRO A 1 172 ? 20.452 -13.586 -10.543 1.00 65.69 172 PRO A CA 1
ATOM 1312 C C . PRO A 1 172 ? 19.936 -13.522 -11.986 1.00 65.69 172 PRO A C 1
ATOM 1314 O O . PRO A 1 172 ? 18.880 -12.954 -12.252 1.00 65.69 172 PRO A O 1
ATOM 1317 N N . ALA A 1 173 ? 20.679 -14.123 -12.918 1.00 66.56 173 ALA A N 1
ATOM 1318 C CA . ALA A 1 173 ? 20.203 -14.288 -14.287 1.00 66.56 173 ALA A CA 1
ATOM 1319 C C . ALA A 1 173 ? 18.885 -15.087 -14.305 1.00 66.56 173 ALA A C 1
ATOM 1321 O O . ALA A 1 173 ? 18.840 -16.209 -13.803 1.00 66.56 173 ALA A O 1
ATOM 1322 N N . GLY A 1 174 ? 17.837 -14.487 -14.858 1.00 63.25 174 GLY A N 1
ATOM 1323 C CA . GLY A 1 174 ? 16.543 -15.081 -15.164 1.00 63.25 174 GLY A CA 1
ATOM 1324 C C . GLY A 1 174 ? 16.378 -15.307 -16.664 1.00 63.25 174 GLY A C 1
ATOM 1325 O O . GLY A 1 174 ? 17.188 -14.851 -17.470 1.00 63.25 174 GLY A O 1
ATOM 1326 N N . GLU A 1 175 ? 15.324 -16.021 -17.038 1.00 58.47 175 GLU A N 1
ATOM 1327 C CA . GLU A 1 175 ? 15.043 -16.384 -18.429 1.00 58.47 175 GLU A CA 1
ATOM 1328 C C . GLU A 1 175 ? 14.204 -15.297 -19.117 1.00 58.47 175 GLU A C 1
ATOM 1330 O O . GLU A 1 175 ? 13.360 -14.652 -18.483 1.00 58.47 175 GLU A O 1
ATOM 1335 N N . ALA A 1 176 ? 14.458 -15.076 -20.409 1.00 59.38 176 ALA A N 1
ATOM 1336 C CA . ALA A 1 176 ? 13.759 -14.090 -21.225 1.00 59.38 176 ALA A CA 1
ATOM 1337 C C . ALA A 1 176 ? 13.267 -14.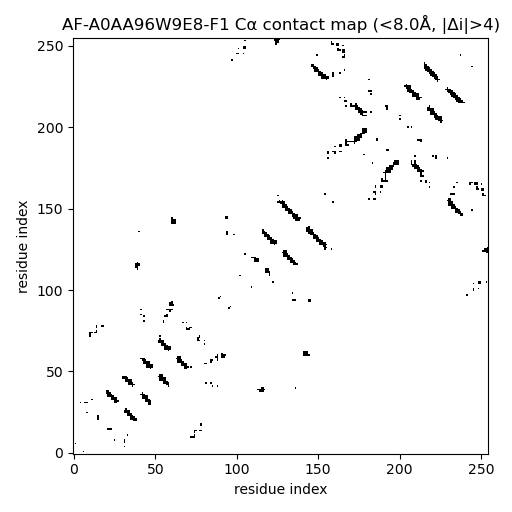735 -22.519 1.00 59.38 176 ALA A C 1
ATOM 1339 O O . ALA A 1 176 ? 14.016 -14.854 -23.485 1.00 59.38 176 ALA A O 1
ATOM 1340 N N . ASP A 1 177 ? 11.989 -15.090 -22.565 1.00 55.12 177 ASP A N 1
ATOM 1341 C CA . ASP A 1 177 ? 11.401 -15.685 -23.763 1.00 55.12 177 ASP A CA 1
ATOM 1342 C C . ASP A 1 177 ? 10.968 -14.600 -24.756 1.00 55.12 177 ASP A C 1
ATOM 1344 O O . ASP A 1 177 ? 10.271 -13.659 -24.381 1.00 55.12 177 ASP A O 1
ATOM 1348 N N . GLY A 1 178 ? 11.330 -14.739 -26.039 1.00 58.00 178 GLY A N 1
ATOM 1349 C CA . GLY A 1 178 ? 10.844 -13.861 -27.114 1.00 58.00 178 GLY A CA 1
ATOM 1350 C C . GLY A 1 178 ? 11.567 -12.511 -27.213 1.00 58.00 178 GLY A C 1
ATOM 1351 O O . GLY A 1 178 ? 11.003 -11.454 -26.929 1.00 58.00 178 GLY A O 1
ATOM 1352 N N . ALA A 1 179 ? 12.820 -12.522 -27.679 1.00 54.97 179 ALA A N 1
ATOM 1353 C CA . ALA A 1 179 ? 13.635 -11.313 -27.821 1.00 54.97 179 ALA A CA 1
ATOM 1354 C C . ALA A 1 179 ? 13.500 -10.651 -29.206 1.00 54.97 179 ALA A C 1
ATOM 1356 O O . ALA A 1 179 ? 14.304 -10.874 -30.109 1.00 54.97 179 ALA A O 1
ATOM 1357 N N . GLY A 1 180 ? 12.496 -9.794 -29.365 1.00 57.97 180 GLY A N 1
ATOM 1358 C CA . GLY A 1 180 ? 12.371 -8.879 -30.500 1.00 57.97 180 GLY A CA 1
ATOM 1359 C C . GLY A 1 180 ? 13.491 -7.839 -30.618 1.00 57.97 180 GLY A C 1
ATOM 1360 O O . GLY A 1 180 ? 14.109 -7.457 -29.619 1.00 57.97 180 GLY A O 1
ATOM 1361 N N . ARG A 1 181 ? 13.700 -7.251 -31.810 1.00 59.94 181 ARG A N 1
ATOM 1362 C CA . ARG A 1 181 ? 14.713 -6.181 -32.019 1.00 59.94 181 ARG A CA 1
ATOM 1363 C C . ARG A 1 181 ? 14.521 -4.965 -31.100 1.00 59.94 181 ARG A C 1
ATOM 1365 O O . ARG A 1 181 ? 15.504 -4.330 -30.731 1.00 59.94 181 ARG A O 1
ATOM 1372 N N . ALA A 1 182 ? 13.280 -4.635 -30.735 1.00 60.03 182 ALA A N 1
ATOM 1373 C CA . ALA A 1 182 ? 12.970 -3.503 -29.857 1.00 60.03 182 ALA A CA 1
ATOM 1374 C C . ALA A 1 182 ? 13.202 -3.804 -28.361 1.00 60.03 182 ALA A C 1
ATOM 1376 O O . ALA A 1 182 ? 13.430 -2.877 -27.587 1.00 60.03 182 ALA A O 1
ATOM 13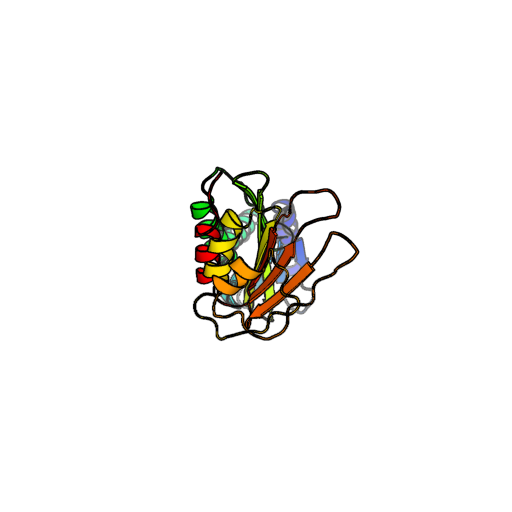77 N N . ALA A 1 183 ? 13.183 -5.079 -27.959 1.00 64.88 183 ALA A N 1
ATOM 1378 C CA . ALA A 1 183 ? 13.448 -5.512 -26.587 1.00 64.88 183 ALA A CA 1
ATOM 1379 C C . ALA A 1 183 ? 14.942 -5.782 -26.333 1.00 64.88 183 ALA A C 1
ATOM 1381 O O . ALA A 1 183 ? 15.400 -5.677 -25.196 1.00 64.88 183 ALA A O 1
ATOM 1382 N N . GLN A 1 184 ? 15.727 -6.055 -27.383 1.00 69.06 184 GLN A N 1
ATOM 1383 C CA . GLN A 1 184 ? 17.159 -6.359 -27.277 1.00 69.06 184 GLN A CA 1
ATOM 1384 C C . GLN A 1 184 ? 17.981 -5.308 -26.496 1.00 69.06 184 GLN A C 1
ATOM 1386 O O . GLN A 1 184 ? 18.808 -5.710 -25.671 1.00 69.06 184 GLN A O 1
ATOM 1391 N N . PRO A 1 185 ? 17.776 -3.982 -26.673 1.00 72.69 185 PRO A N 1
ATOM 1392 C CA . PRO A 1 185 ? 18.482 -2.979 -25.873 1.00 72.69 185 PRO A CA 1
ATOM 1393 C C . PRO A 1 185 ? 18.150 -3.066 -24.377 1.00 72.69 185 PRO A C 1
ATOM 1395 O O . PRO A 1 185 ? 19.035 -2.869 -23.550 1.00 72.69 185 PRO A O 1
ATOM 1398 N N . LEU A 1 186 ? 16.906 -3.415 -24.026 1.00 72.25 186 LEU A N 1
ATOM 1399 C CA . LEU A 1 186 ? 16.456 -3.562 -22.637 1.00 72.25 186 LEU A CA 1
ATOM 1400 C C . LEU A 1 186 ? 17.070 -4.805 -21.983 1.00 72.25 186 LEU A C 1
ATOM 1402 O O . LEU A 1 186 ? 17.587 -4.716 -20.874 1.00 72.25 186 LEU A O 1
ATOM 1406 N N . ILE A 1 187 ? 17.095 -5.932 -22.703 1.00 67.94 187 ILE A N 1
ATOM 1407 C CA . ILE A 1 187 ? 17.748 -7.179 -22.263 1.00 67.94 187 ILE A CA 1
ATOM 1408 C C . ILE A 1 187 ? 19.258 -6.963 -22.071 1.00 67.94 187 ILE A C 1
ATOM 1410 O O . ILE A 1 187 ? 19.865 -7.495 -21.147 1.00 67.94 187 ILE A O 1
ATOM 1414 N N . THR A 1 188 ? 19.877 -6.146 -22.927 1.00 73.38 188 THR A N 1
ATOM 1415 C CA . THR A 1 188 ? 21.307 -5.810 -22.822 1.00 73.38 188 THR A CA 1
ATOM 1416 C C . THR A 1 188 ? 21.587 -4.906 -21.620 1.00 73.38 188 THR A C 1
ATOM 1418 O O . THR A 1 188 ? 22.606 -5.061 -20.953 1.00 73.38 188 THR A O 1
ATOM 1421 N N . ALA A 1 189 ? 20.685 -3.968 -21.329 1.00 72.19 189 ALA A N 1
ATOM 1422 C CA . ALA A 1 189 ? 20.821 -3.047 -20.207 1.00 72.19 189 ALA A CA 1
ATOM 1423 C C . ALA A 1 189 ? 20.593 -3.712 -18.835 1.00 72.19 189 ALA A C 1
ATOM 1425 O O . ALA A 1 189 ? 21.018 -3.163 -17.822 1.00 72.19 189 ALA A O 1
ATOM 1426 N N . ALA A 1 190 ? 19.971 -4.892 -18.790 1.00 72.62 190 ALA A N 1
ATOM 1427 C CA . ALA A 1 190 ? 19.652 -5.624 -17.568 1.00 72.62 190 ALA A CA 1
ATOM 1428 C C . ALA A 1 190 ? 20.257 -7.048 -17.591 1.00 72.62 190 ALA A C 1
ATOM 1430 O O . ALA A 1 190 ? 19.571 -8.010 -17.931 1.00 72.62 190 ALA A O 1
ATOM 1431 N N . PRO A 1 191 ? 21.542 -7.214 -17.207 1.00 66.56 191 PRO A N 1
ATOM 1432 C CA . PRO A 1 191 ? 22.279 -8.483 -17.320 1.00 66.56 191 PRO A CA 1
ATOM 1433 C C . PRO A 1 191 ? 21.668 -9.677 -16.572 1.00 66.56 191 PRO A C 1
ATOM 1435 O O . PRO A 1 191 ? 21.983 -10.821 -16.879 1.00 66.56 191 PRO A O 1
ATOM 1438 N N . ALA A 1 192 ? 20.790 -9.422 -15.601 1.00 63.28 192 ALA A N 1
ATOM 1439 C CA . ALA A 1 192 ? 20.042 -10.443 -14.876 1.00 63.28 192 ALA A CA 1
ATOM 1440 C C . ALA A 1 192 ? 18.912 -11.089 -15.710 1.00 63.28 192 ALA A C 1
ATOM 1442 O O . ALA A 1 192 ? 18.100 -11.801 -15.150 1.00 63.28 192 ALA A O 1
ATOM 1443 N N . LEU A 1 193 ? 18.811 -10.850 -17.021 1.00 66.00 193 LEU A N 1
ATOM 1444 C CA . LEU A 1 193 ? 17.682 -11.276 -17.866 1.00 66.00 193 LEU A CA 1
ATOM 1445 C C . LEU A 1 193 ? 18.033 -12.313 -18.947 1.00 66.00 193 LEU A C 1
ATOM 1447 O O . LEU A 1 193 ? 17.379 -12.360 -19.985 1.00 66.00 193 LEU A O 1
ATOM 1451 N N . TRP A 1 194 ? 19.113 -13.080 -18.814 1.00 61.94 194 TRP A N 1
ATOM 1452 C CA . TRP A 1 194 ? 19.550 -13.958 -19.905 1.00 61.94 194 TRP A CA 1
ATOM 1453 C C . TRP A 1 194 ? 19.072 -15.405 -19.777 1.00 61.94 194 TRP A C 1
ATOM 1455 O O . TRP A 1 194 ? 19.597 -16.131 -18.941 1.00 61.94 194 TRP A O 1
ATOM 1465 N N . LEU A 1 195 ? 18.232 -15.839 -20.732 1.00 44.97 195 LEU A N 1
ATOM 1466 C CA . LEU A 1 195 ? 18.354 -17.105 -21.482 1.00 44.97 195 LEU A CA 1
ATOM 1467 C C . LEU A 1 195 ? 17.512 -17.086 -22.791 1.00 44.97 195 LEU A C 1
ATOM 1469 O O . LEU A 1 195 ? 16.393 -16.600 -22.794 1.00 44.97 195 LEU A O 1
ATOM 1473 N N . SER A 1 196 ? 18.164 -17.588 -23.857 1.00 45.16 196 SER A N 1
ATOM 1474 C CA . SER A 1 196 ? 17.857 -18.018 -25.252 1.00 45.16 196 SER A CA 1
ATOM 1475 C C . SER A 1 196 ? 16.750 -17.463 -26.188 1.00 45.16 196 SER A C 1
ATOM 1477 O O . SER A 1 196 ? 15.569 -17.443 -25.887 1.00 45.16 196 SER A O 1
ATOM 1479 N N . GLU A 1 197 ? 17.210 -17.281 -27.440 1.00 44.06 197 GLU A N 1
ATOM 1480 C CA . GLU A 1 197 ? 16.551 -17.323 -28.765 1.00 44.06 197 GLU A CA 1
ATOM 1481 C C . GLU A 1 197 ? 15.528 -16.239 -29.175 1.00 44.06 197 GLU A C 1
ATOM 1483 O O . GLU A 1 197 ? 14.389 -16.132 -28.728 1.00 44.06 197 GLU A O 1
ATOM 1488 N N . THR A 1 198 ? 15.963 -15.451 -30.163 1.00 47.59 198 THR A N 1
ATOM 1489 C CA . THR A 1 198 ? 15.187 -14.464 -30.914 1.00 47.59 198 THR A CA 1
ATOM 1490 C C . THR A 1 198 ? 14.214 -15.168 -31.866 1.00 47.59 198 THR A C 1
ATOM 1492 O O . THR A 1 198 ? 14.598 -15.567 -32.965 1.00 47.59 198 THR A O 1
ATOM 1495 N N . LEU A 1 199 ? 12.938 -15.276 -31.496 1.00 45.62 199 LEU A N 1
ATOM 1496 C CA . LEU A 1 199 ? 11.873 -15.594 -32.452 1.00 45.62 199 LEU A CA 1
ATOM 1497 C C . LEU A 1 199 ? 11.306 -14.283 -33.002 1.00 45.62 199 LEU A C 1
ATOM 1499 O O . LEU A 1 199 ? 10.680 -13.517 -32.281 1.00 45.62 199 LEU A O 1
ATOM 1503 N N . THR A 1 200 ? 11.592 -14.008 -34.276 1.00 48.59 200 THR A N 1
ATOM 1504 C CA . THR A 1 200 ? 11.060 -12.848 -35.007 1.00 48.59 200 THR A CA 1
ATOM 1505 C C . THR A 1 200 ? 9.747 -13.249 -35.674 1.00 48.59 200 THR A C 1
ATOM 1507 O O . THR A 1 200 ? 9.740 -14.227 -36.424 1.00 48.59 200 THR A O 1
ATOM 1510 N N . ASP A 1 201 ? 8.666 -12.495 -35.472 1.00 51.47 201 ASP A N 1
ATOM 1511 C CA . ASP A 1 201 ? 7.465 -12.638 -36.306 1.00 51.47 201 ASP A CA 1
ATOM 1512 C C . ASP A 1 201 ? 7.692 -11.890 -37.629 1.00 51.47 201 ASP A C 1
ATOM 1514 O O . ASP A 1 201 ? 7.759 -10.658 -37.672 1.00 51.47 201 ASP A O 1
ATOM 1518 N N . GLN A 1 202 ? 7.902 -12.647 -38.708 1.00 51.22 202 GLN A N 1
ATOM 1519 C CA . GLN A 1 202 ? 8.285 -12.096 -40.010 1.00 51.22 202 GLN A CA 1
ATOM 1520 C C . GLN A 1 202 ? 7.103 -11.570 -40.840 1.00 51.22 202 GLN A C 1
ATOM 1522 O O . GLN A 1 202 ? 7.351 -10.919 -41.854 1.00 51.22 202 GLN A O 1
ATOM 1527 N N . ASP A 1 203 ? 5.852 -11.757 -40.402 1.00 46.31 203 ASP A N 1
ATOM 1528 C CA . ASP A 1 203 ? 4.676 -11.512 -41.247 1.00 46.31 203 ASP A CA 1
ATOM 1529 C C . ASP A 1 203 ? 3.675 -10.477 -40.690 1.00 46.31 203 ASP A C 1
ATOM 1531 O O . ASP A 1 203 ? 2.962 -9.843 -41.470 1.00 46.31 203 ASP A O 1
ATOM 1535 N N . THR A 1 204 ? 3.574 -10.273 -39.369 1.00 50.59 204 THR A N 1
ATOM 1536 C CA . THR A 1 204 ? 2.340 -9.687 -38.782 1.00 50.59 204 THR A CA 1
ATOM 1537 C C . THR A 1 204 ? 2.407 -8.235 -38.293 1.00 50.59 204 THR A C 1
ATOM 1539 O O . THR A 1 204 ? 1.376 -7.562 -38.215 1.00 50.59 204 THR A O 1
ATOM 1542 N N . GLY A 1 205 ? 3.582 -7.699 -37.965 1.00 52.31 205 GLY A N 1
ATOM 1543 C CA . GLY A 1 205 ? 3.724 -6.284 -37.600 1.00 52.31 205 GLY A CA 1
ATOM 1544 C C . GLY A 1 205 ? 3.220 -5.853 -36.206 1.00 52.31 205 GLY A C 1
ATOM 1545 O O . GLY A 1 205 ? 2.882 -4.678 -36.062 1.00 52.31 205 GLY A O 1
ATOM 1546 N N . ALA A 1 206 ? 3.174 -6.750 -35.208 1.00 48.72 206 ALA A N 1
ATOM 1547 C CA . ALA A 1 206 ? 3.204 -6.557 -33.726 1.00 48.72 206 ALA A CA 1
ATOM 1548 C C . ALA A 1 206 ? 2.401 -7.708 -33.076 1.00 48.72 206 ALA A C 1
ATOM 1550 O O . ALA A 1 206 ? 1.423 -8.149 -33.661 1.00 48.72 206 ALA A O 1
ATOM 1551 N N . VAL A 1 207 ? 2.632 -8.250 -31.882 1.00 50.31 207 VAL A N 1
ATOM 1552 C CA . VAL A 1 207 ? 3.233 -7.816 -30.617 1.00 50.31 207 VAL A CA 1
ATOM 1553 C C . VAL A 1 207 ? 4.212 -8.906 -30.194 1.00 50.31 207 VAL A C 1
ATOM 1555 O O . VAL A 1 207 ? 3.814 -10.062 -30.066 1.00 50.31 207 VAL A O 1
ATOM 1558 N N . GLU A 1 208 ? 5.450 -8.531 -29.895 1.00 55.78 208 GLU A N 1
ATOM 1559 C CA . GLU A 1 208 ? 6.422 -9.425 -29.264 1.00 55.78 208 GLU A CA 1
ATOM 1560 C C . GLU A 1 208 ? 6.385 -9.144 -27.756 1.00 55.78 208 GLU A C 1
ATOM 1562 O O . GLU A 1 208 ? 6.633 -8.014 -27.310 1.00 55.78 208 GLU A O 1
ATOM 1567 N N . ARG A 1 209 ? 5.966 -10.150 -26.981 1.00 53.44 209 ARG A N 1
ATOM 1568 C CA . ARG A 1 209 ? 5.952 -10.116 -25.518 1.00 53.44 209 ARG A CA 1
ATOM 1569 C C . ARG A 1 209 ? 7.213 -10.816 -25.038 1.00 53.44 209 ARG A C 1
ATOM 1571 O O . ARG A 1 209 ? 7.283 -12.034 -25.140 1.00 53.44 209 ARG A O 1
ATOM 1578 N N . ALA A 1 210 ? 8.148 -10.042 -24.502 1.00 54.28 210 ALA A N 1
ATOM 1579 C CA . ALA A 1 210 ? 9.213 -10.601 -23.693 1.00 54.28 210 ALA A CA 1
ATOM 1580 C C . ALA A 1 210 ? 8.686 -10.727 -22.264 1.00 54.28 210 ALA A C 1
ATOM 1582 O O . ALA A 1 210 ? 8.316 -9.717 -21.652 1.00 54.28 210 ALA A O 1
ATOM 1583 N N . ASP A 1 211 ? 8.570 -11.953 -21.761 1.00 53.62 211 ASP A N 1
ATOM 1584 C CA . ASP A 1 211 ? 8.307 -12.178 -20.342 1.00 53.62 211 ASP A CA 1
ATOM 1585 C C . ASP A 1 211 ? 9.631 -12.437 -19.638 1.00 53.62 211 ASP A C 1
ATOM 1587 O O . ASP A 1 211 ? 10.403 -13.299 -20.050 1.00 53.62 211 ASP A O 1
ATOM 1591 N N . LEU A 1 212 ? 9.908 -11.637 -18.617 1.00 55.09 212 LEU A N 1
ATOM 1592 C CA . LEU A 1 212 ? 11.139 -11.706 -17.853 1.00 55.09 212 LEU A CA 1
ATOM 1593 C C . LEU A 1 212 ? 10.757 -12.103 -16.435 1.00 55.09 212 LEU A C 1
ATOM 1595 O O . LEU A 1 212 ? 10.155 -11.318 -15.696 1.00 55.09 212 LEU A O 1
ATOM 1599 N N . ASN A 1 213 ? 11.091 -13.329 -16.064 1.00 50.59 213 ASN A N 1
ATOM 1600 C CA . ASN A 1 213 ? 10.819 -13.841 -14.730 1.00 50.59 213 ASN A CA 1
ATOM 1601 C C . ASN A 1 213 ? 12.125 -13.857 -13.946 1.00 50.59 213 ASN A C 1
ATOM 1603 O O . ASN A 1 213 ? 13.022 -14.647 -14.238 1.00 50.59 213 ASN A O 1
ATOM 1607 N N . VAL A 1 214 ? 12.235 -12.965 -12.962 1.00 48.94 214 VAL A N 1
ATOM 1608 C CA . VAL A 1 214 ? 13.419 -12.860 -12.113 1.00 48.94 214 VAL A CA 1
ATOM 1609 C C . VAL A 1 214 ? 12.996 -12.932 -10.649 1.00 48.94 214 VAL A C 1
ATOM 1611 O O . VAL A 1 214 ? 12.577 -11.933 -10.069 1.00 48.94 214 VAL A O 1
ATOM 1614 N N . ASP A 1 215 ? 13.111 -14.116 -10.045 1.00 55.28 215 ASP A N 1
ATOM 1615 C CA . ASP A 1 215 ? 12.654 -14.404 -8.677 1.00 55.28 215 ASP A CA 1
ATOM 1616 C C . ASP A 1 215 ? 11.216 -13.892 -8.418 1.00 55.28 215 ASP A C 1
ATOM 1618 O O . ASP A 1 215 ? 10.260 -14.379 -9.018 1.00 55.28 215 ASP A O 1
ATOM 1622 N N . ASP A 1 216 ? 11.069 -12.892 -7.540 1.00 53.47 216 ASP A N 1
ATOM 1623 C CA . ASP A 1 216 ? 9.809 -12.254 -7.149 1.00 53.47 216 ASP A CA 1
ATOM 1624 C C . ASP A 1 216 ? 9.426 -11.050 -8.021 1.00 53.47 216 ASP A C 1
ATOM 1626 O O . ASP A 1 216 ? 8.406 -10.420 -7.743 1.00 53.47 216 ASP A O 1
ATOM 1630 N N . VAL A 1 217 ? 10.245 -10.700 -9.022 1.00 53.19 217 VAL A N 1
ATOM 1631 C CA . VAL A 1 217 ? 10.052 -9.577 -9.943 1.00 53.19 217 VAL A CA 1
ATOM 1632 C C . VAL A 1 217 ? 9.686 -10.092 -11.332 1.00 53.19 217 VAL A C 1
ATOM 1634 O O . VAL A 1 217 ? 10.513 -10.613 -12.079 1.00 53.19 217 VAL A O 1
ATOM 1637 N N . HIS A 1 218 ? 8.423 -9.894 -11.701 1.00 62.03 218 HIS A N 1
ATOM 1638 C CA . HIS A 1 218 ? 7.925 -10.210 -13.040 1.00 62.03 218 HIS A CA 1
ATOM 1639 C C . HIS A 1 218 ? 7.979 -8.966 -13.921 1.00 62.03 218 HIS A C 1
ATOM 1641 O O . HIS A 1 218 ? 7.170 -8.058 -13.709 1.00 62.03 218 HIS A O 1
ATOM 1647 N N . VAL A 1 219 ? 8.900 -8.933 -14.893 1.00 63.06 219 VAL A N 1
ATOM 1648 C CA . VAL A 1 219 ? 9.020 -7.857 -15.885 1.00 63.06 219 VAL A CA 1
ATOM 1649 C C . VAL A 1 219 ? 8.481 -8.288 -17.240 1.00 63.06 219 VAL A C 1
ATOM 1651 O O . VAL A 1 219 ? 9.184 -8.839 -18.072 1.00 63.06 219 VAL A O 1
ATOM 1654 N N . THR A 1 220 ? 7.222 -7.975 -17.524 1.00 63.41 220 THR A N 1
ATOM 1655 C CA . THR A 1 220 ? 6.703 -8.165 -18.884 1.00 63.41 220 THR A CA 1
ATOM 1656 C C . THR A 1 220 ? 6.960 -6.916 -19.723 1.00 63.41 220 THR A C 1
ATOM 1658 O O . THR A 1 220 ? 6.441 -5.848 -19.382 1.00 63.41 220 THR A O 1
ATOM 1661 N N . VAL A 1 221 ? 7.673 -7.082 -20.845 1.00 63.41 221 VAL A N 1
ATOM 1662 C CA . VAL A 1 221 ? 7.878 -6.074 -21.890 1.00 63.41 221 VAL A CA 1
ATOM 1663 C C . VAL A 1 221 ? 7.015 -6.375 -23.111 1.00 63.41 221 VAL A C 1
ATOM 1665 O O . VAL A 1 221 ? 7.124 -7.430 -23.725 1.00 63.41 221 VAL A O 1
ATOM 1668 N N . THR A 1 222 ? 6.146 -5.439 -23.488 1.00 63.56 222 THR A N 1
ATOM 1669 C CA . THR A 1 222 ? 5.297 -5.561 -24.689 1.00 63.56 222 THR A CA 1
ATOM 1670 C C . THR A 1 222 ? 5.668 -4.478 -25.690 1.00 63.56 222 THR A C 1
ATOM 1672 O O . THR A 1 222 ? 5.647 -3.308 -25.312 1.00 63.56 222 THR A O 1
ATOM 1675 N N . THR A 1 223 ? 5.986 -4.845 -26.940 1.00 61.88 223 THR A N 1
ATOM 1676 C CA . THR A 1 223 ? 6.341 -3.871 -27.989 1.00 61.88 223 THR A CA 1
ATOM 1677 C C . THR A 1 223 ? 5.276 -3.741 -29.083 1.00 61.88 223 THR A C 1
ATOM 1679 O O . THR A 1 223 ? 4.899 -4.718 -29.725 1.00 61.88 223 THR A O 1
ATOM 1682 N N . GLY A 1 224 ? 4.819 -2.500 -29.304 1.00 54.34 224 GLY A N 1
ATOM 1683 C CA . GLY A 1 224 ? 4.034 -2.068 -30.474 1.00 54.34 224 GLY A CA 1
ATOM 1684 C C . GLY A 1 224 ? 2.641 -2.694 -30.658 1.00 54.34 224 GLY A C 1
ATOM 1685 O O . GLY A 1 224 ? 2.257 -3.651 -30.009 1.00 54.34 224 GLY A O 1
ATOM 1686 N N . ARG A 1 225 ? 1.840 -2.116 -31.557 1.00 52.00 225 ARG A N 1
ATOM 1687 C CA . ARG A 1 225 ? 0.625 -2.702 -32.162 1.00 52.00 225 ARG A CA 1
ATOM 1688 C C . ARG A 1 225 ? 0.686 -2.368 -33.653 1.00 52.00 225 ARG A C 1
ATOM 1690 O O . ARG A 1 225 ? 1.209 -1.301 -33.983 1.00 52.00 225 ARG A O 1
ATOM 1697 N N . ALA A 1 226 ? 0.138 -3.210 -34.528 1.00 52.38 226 ALA A N 1
ATOM 1698 C CA . ALA A 1 226 ? 0.163 -2.966 -35.970 1.00 52.38 226 ALA A CA 1
ATOM 1699 C C . ALA A 1 226 ? -0.318 -1.539 -36.302 1.00 52.38 226 ALA A C 1
ATOM 1701 O O . ALA A 1 226 ? -1.391 -1.114 -35.867 1.00 52.38 226 ALA A O 1
ATOM 1702 N N . GLY A 1 227 ? 0.516 -0.774 -37.018 1.00 46.03 227 GLY A N 1
ATOM 1703 C CA . GLY A 1 227 ? 0.224 0.607 -37.426 1.00 46.03 227 GLY A CA 1
ATOM 1704 C C . GLY A 1 227 ? 0.485 1.707 -36.383 1.00 46.03 227 GLY A C 1
ATOM 1705 O O . GLY A 1 227 ? -0.007 2.821 -36.560 1.00 46.03 227 GLY A O 1
ATOM 1706 N N . ARG A 1 228 ? 1.235 1.444 -35.300 1.00 53.41 228 ARG A N 1
ATOM 1707 C CA . ARG A 1 228 ? 1.648 2.458 -34.302 1.00 53.41 228 ARG A CA 1
ATOM 1708 C C . ARG A 1 228 ? 3.157 2.405 -34.012 1.00 53.41 228 ARG A C 1
ATOM 1710 O O . ARG A 1 228 ? 3.759 1.353 -34.213 1.00 53.41 228 ARG A O 1
ATOM 1717 N N . PRO A 1 229 ? 3.772 3.502 -33.516 1.00 56.69 229 PRO A N 1
ATOM 1718 C CA . PRO A 1 229 ? 5.150 3.467 -33.026 1.00 56.69 229 PRO A CA 1
ATOM 1719 C C . PRO A 1 229 ? 5.333 2.373 -31.968 1.00 56.69 229 PRO A C 1
ATOM 1721 O O . PRO A 1 229 ? 4.430 2.135 -31.164 1.00 56.69 229 PRO A O 1
ATOM 1724 N N . ALA A 1 230 ? 6.496 1.718 -31.962 1.00 63.84 230 ALA A N 1
ATOM 1725 C CA . ALA A 1 230 ? 6.829 0.723 -30.951 1.00 63.84 230 ALA A CA 1
ATOM 1726 C C . ALA A 1 230 ? 6.886 1.393 -29.570 1.00 63.84 230 ALA A C 1
ATOM 1728 O O . ALA A 1 230 ? 7.793 2.169 -29.278 1.00 63.84 230 ALA A O 1
ATOM 1729 N N . THR A 1 231 ? 5.890 1.113 -28.737 1.00 69.12 231 THR A N 1
ATOM 1730 C CA . THR A 1 231 ? 5.854 1.512 -27.329 1.00 69.12 231 THR A CA 1
ATOM 1731 C C . THR A 1 231 ? 6.188 0.330 -26.440 1.00 69.12 231 THR A C 1
ATOM 1733 O O . THR A 1 231 ? 5.880 -0.797 -26.816 1.00 69.12 231 THR A O 1
ATOM 1736 N N . VAL A 1 232 ? 6.758 0.599 -25.270 1.00 73.75 232 VAL A N 1
ATOM 1737 C CA . VAL A 1 232 ? 7.181 -0.388 -24.275 1.00 73.75 232 VAL A CA 1
ATOM 1738 C C . VAL A 1 232 ? 6.276 -0.284 -23.046 1.00 73.75 232 VAL A C 1
ATOM 1740 O O . VAL A 1 232 ? 6.180 0.775 -22.425 1.00 73.75 232 VAL A O 1
ATOM 1743 N N . ASP A 1 233 ? 5.622 -1.381 -22.681 1.00 75.25 233 ASP A N 1
ATOM 1744 C CA . ASP A 1 233 ? 4.987 -1.531 -21.366 1.00 75.25 233 ASP A CA 1
ATOM 1745 C C . ASP A 1 233 ? 5.935 -2.303 -20.448 1.00 75.25 233 ASP A C 1
ATOM 1747 O O . ASP A 1 233 ? 6.534 -3.267 -20.900 1.00 75.25 233 ASP A O 1
ATOM 1751 N N . VAL A 1 234 ? 6.060 -1.906 -19.181 1.00 74.75 234 VAL A N 1
ATOM 1752 C CA . VAL A 1 234 ? 6.877 -2.586 -18.163 1.00 74.75 234 VAL A CA 1
ATOM 1753 C C . VAL A 1 234 ? 5.983 -2.835 -16.957 1.00 74.75 234 VAL A C 1
ATOM 1755 O O . VAL A 1 234 ? 5.475 -1.892 -16.358 1.00 74.75 234 VAL A O 1
ATOM 1758 N N . ASN A 1 235 ? 5.755 -4.091 -16.594 1.00 77.19 235 ASN A N 1
ATOM 1759 C CA . ASN A 1 235 ? 5.067 -4.433 -15.345 1.00 77.19 235 ASN A CA 1
ATOM 1760 C C . ASN A 1 235 ? 6.112 -4.918 -14.348 1.00 77.19 235 ASN A C 1
ATOM 1762 O O . ASN A 1 235 ? 7.101 -5.485 -14.769 1.00 77.19 235 ASN A O 1
ATOM 1766 N N . VAL A 1 236 ? 5.930 -4.656 -13.063 1.00 74.75 236 VAL A N 1
ATOM 1767 C CA . VAL A 1 236 ? 6.800 -5.107 -11.978 1.00 74.75 236 VAL A CA 1
ATOM 1768 C C . VAL A 1 236 ? 5.866 -5.488 -10.841 1.00 74.75 236 VAL A C 1
ATOM 1770 O O . VAL A 1 236 ? 5.267 -4.630 -10.193 1.00 74.75 236 VAL A O 1
ATOM 1773 N N . THR A 1 237 ? 5.712 -6.783 -10.607 1.00 71.38 237 THR A N 1
ATOM 1774 C CA . THR A 1 237 ? 5.104 -7.281 -9.366 1.00 71.38 237 THR A CA 1
ATOM 1775 C C . THR A 1 237 ? 6.249 -7.592 -8.427 1.00 71.38 237 THR A C 1
ATOM 1777 O O . THR A 1 237 ? 7.175 -8.238 -8.891 1.00 71.38 237 THR A O 1
ATOM 1780 N N . SER A 1 238 ? 6.227 -7.134 -7.174 1.00 65.00 238 SER A N 1
ATOM 1781 C CA . SER A 1 238 ? 7.216 -7.571 -6.181 1.00 65.00 238 SER A CA 1
ATOM 1782 C C . SER A 1 238 ? 6.541 -8.076 -4.916 1.00 65.00 238 SER A C 1
ATOM 1784 O O . SER A 1 238 ? 5.672 -7.408 -4.345 1.00 65.00 238 SER A O 1
ATOM 1786 N N . TRP A 1 239 ? 6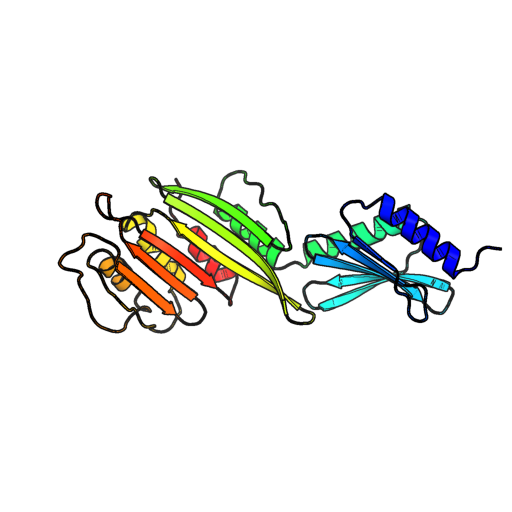.999 -9.243 -4.466 1.00 56.03 239 TRP A N 1
ATOM 1787 C CA . TRP A 1 239 ? 6.677 -9.828 -3.165 1.00 56.03 239 TRP A CA 1
ATOM 1788 C C . TRP A 1 239 ? 7.730 -9.501 -2.094 1.00 56.03 239 TRP A C 1
ATOM 1790 O O . TRP A 1 239 ? 7.489 -9.746 -0.909 1.00 56.03 239 TRP A O 1
ATOM 1800 N N . VAL A 1 240 ? 8.880 -8.929 -2.484 1.00 45.25 240 VAL A N 1
ATOM 1801 C CA . VAL A 1 240 ? 10.043 -8.709 -1.612 1.00 45.25 240 VAL A CA 1
ATOM 1802 C C . VAL A 1 240 ? 10.595 -7.284 -1.729 1.00 45.25 240 VAL A C 1
ATOM 1804 O O . VAL A 1 240 ? 10.980 -6.815 -2.797 1.00 45.25 240 VAL A O 1
ATOM 1807 N N . GLY A 1 241 ? 10.697 -6.621 -0.572 1.00 56.88 241 GLY A N 1
ATOM 1808 C CA . GLY A 1 241 ? 11.500 -5.415 -0.348 1.00 56.88 241 GLY A CA 1
ATOM 1809 C C . GLY A 1 241 ? 10.941 -4.129 -0.960 1.00 56.88 241 GLY A C 1
ATOM 1810 O O . GLY A 1 241 ? 11.207 -3.799 -2.113 1.00 56.88 241 GLY A O 1
ATOM 1811 N N . LEU A 1 242 ? 10.250 -3.341 -0.136 1.00 63.94 242 LEU A N 1
ATOM 1812 C CA . LEU A 1 242 ? 9.696 -2.029 -0.493 1.00 63.94 242 LEU A CA 1
ATOM 1813 C C . LEU A 1 242 ? 10.768 -1.059 -1.045 1.00 63.94 242 LEU A C 1
ATOM 1815 O O . LEU A 1 242 ? 10.497 -0.303 -1.977 1.00 63.94 242 LEU A O 1
ATOM 1819 N N . ASP A 1 243 ? 12.014 -1.157 -0.570 1.00 67.81 243 ASP A N 1
ATOM 1820 C CA . ASP A 1 243 ? 13.139 -0.306 -0.993 1.00 67.81 243 ASP A CA 1
ATOM 1821 C C . ASP A 1 243 ? 13.499 -0.433 -2.486 1.00 67.81 243 ASP A C 1
ATOM 1823 O O . ASP A 1 243 ? 13.895 0.548 -3.130 1.00 67.81 243 ASP A O 1
ATOM 1827 N N . ARG A 1 244 ? 13.326 -1.625 -3.080 1.00 70.31 244 ARG A N 1
ATOM 1828 C CA . ARG A 1 244 ? 13.587 -1.829 -4.515 1.00 70.31 244 ARG A CA 1
ATOM 1829 C C . ARG A 1 244 ? 12.553 -1.098 -5.367 1.00 70.31 244 ARG A C 1
ATOM 1831 O O . ARG A 1 244 ? 12.927 -0.460 -6.346 1.00 70.31 244 ARG A O 1
ATOM 1838 N N . ILE A 1 245 ? 11.279 -1.088 -4.966 1.00 74.31 245 ILE A N 1
ATOM 1839 C CA . ILE A 1 245 ? 10.236 -0.374 -5.719 1.00 74.31 245 ILE A CA 1
ATOM 1840 C C . ILE A 1 245 ? 10.479 1.137 -5.719 1.00 74.31 245 ILE A C 1
ATOM 1842 O O . ILE A 1 245 ? 10.337 1.765 -6.767 1.00 74.31 245 ILE A O 1
ATOM 1846 N N . VAL A 1 246 ? 10.903 1.724 -4.594 1.00 76.38 246 VAL A N 1
ATOM 1847 C CA . VAL A 1 246 ? 11.256 3.157 -4.546 1.00 76.38 246 VAL A CA 1
ATOM 1848 C C . VAL A 1 246 ? 12.358 3.480 -5.555 1.00 76.38 246 VAL A C 1
ATOM 1850 O O . VAL A 1 246 ? 12.275 4.485 -6.260 1.00 76.38 246 VAL A O 1
ATOM 1853 N N . THR A 1 247 ? 13.356 2.601 -5.670 1.00 79.81 247 THR A N 1
ATOM 1854 C CA . THR A 1 247 ? 14.457 2.743 -6.631 1.00 79.81 247 THR A CA 1
ATOM 1855 C C . THR A 1 247 ? 13.954 2.699 -8.078 1.00 79.81 247 THR A C 1
ATOM 1857 O O . THR A 1 247 ? 14.358 3.528 -8.891 1.00 79.81 247 THR A O 1
ATOM 1860 N N . ILE A 1 248 ? 13.020 1.795 -8.397 1.00 81.25 248 ILE A N 1
ATOM 1861 C CA . ILE A 1 248 ? 12.415 1.692 -9.737 1.00 81.25 248 ILE A CA 1
ATOM 1862 C C . ILE A 1 248 ? 11.578 2.935 -10.063 1.00 81.25 248 ILE A C 1
ATOM 1864 O O . ILE A 1 248 ? 11.674 3.475 -11.163 1.00 81.25 248 ILE A O 1
ATOM 1868 N N . VAL A 1 249 ? 10.783 3.424 -9.106 1.00 81.38 249 VAL A N 1
ATOM 1869 C CA . VAL A 1 249 ? 9.994 4.652 -9.283 1.00 81.38 249 VAL A CA 1
ATOM 1870 C C . VAL A 1 249 ? 10.909 5.860 -9.493 1.00 81.38 249 VAL A C 1
ATOM 1872 O O . VAL A 1 249 ? 10.634 6.679 -10.365 1.00 81.38 249 VAL A O 1
ATOM 1875 N N . ALA A 1 250 ? 12.018 5.954 -8.755 1.00 83.25 250 ALA A N 1
ATOM 1876 C CA . ALA A 1 250 ? 13.003 7.024 -8.913 1.00 83.25 250 ALA A CA 1
ATOM 1877 C C . ALA A 1 250 ? 13.754 6.972 -10.257 1.00 83.25 250 ALA A C 1
ATOM 1879 O O . ALA A 1 250 ? 14.203 8.010 -10.741 1.00 83.25 250 ALA A O 1
ATOM 1880 N N . ALA A 1 251 ? 13.885 5.788 -10.862 1.00 81.62 251 ALA A N 1
ATOM 1881 C CA . ALA A 1 251 ? 14.515 5.607 -12.167 1.00 81.62 251 ALA A CA 1
ATOM 1882 C C . ALA A 1 251 ? 13.617 6.035 -13.343 1.00 81.62 251 ALA A C 1
ATOM 1884 O O . ALA A 1 251 ? 14.118 6.220 -14.453 1.00 81.62 251 ALA A O 1
ATOM 1885 N N . ALA A 1 252 ? 12.306 6.198 -13.123 1.00 77.12 252 ALA A N 1
ATOM 1886 C CA . ALA A 1 252 ? 11.380 6.650 -14.153 1.00 77.12 252 ALA A CA 1
ATOM 1887 C C . ALA A 1 252 ? 11.583 8.156 -14.448 1.00 77.12 252 ALA A C 1
ATOM 1889 O O . ALA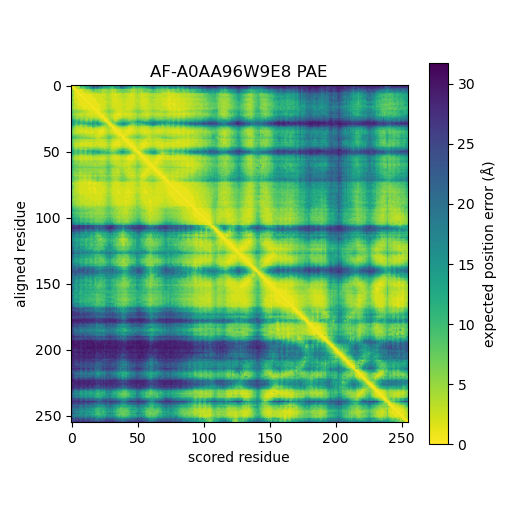 A 1 252 ? 11.443 8.980 -13.538 1.00 77.12 252 ALA A O 1
ATOM 1890 N N . PRO A 1 253 ? 11.887 8.550 -15.701 1.00 65.25 253 PRO A N 1
ATOM 1891 C CA . PRO A 1 253 ? 12.073 9.953 -16.065 1.00 65.25 253 PRO A CA 1
ATOM 1892 C C . PRO A 1 253 ? 10.813 10.781 -15.809 1.00 65.25 253 PRO A C 1
ATOM 1894 O O . PRO A 1 253 ? 9.718 10.410 -16.234 1.00 65.25 253 PRO A O 1
ATOM 1897 N N . ARG A 1 254 ? 10.972 11.925 -15.142 1.00 67.38 254 ARG A N 1
ATOM 1898 C CA . ARG A 1 254 ? 9.878 12.878 -14.908 1.00 67.38 254 ARG A CA 1
ATOM 1899 C C . ARG A 1 254 ? 9.467 13.550 -16.226 1.00 67.38 254 ARG A C 1
ATOM 1901 O O . ARG A 1 254 ? 10.297 13.672 -17.128 1.00 67.38 254 ARG A O 1
ATOM 1908 N N . ALA A 1 255 ? 8.186 13.909 -16.332 1.00 59.16 255 ALA A N 1
ATOM 1909 C CA . ALA A 1 255 ? 7.634 14.642 -17.474 1.00 59.16 255 ALA A CA 1
ATOM 1910 C C . ALA A 1 255 ? 8.176 16.078 -17.557 1.00 59.16 255 ALA A C 1
ATOM 1912 O O . ALA A 1 255 ? 8.535 16.635 -16.493 1.00 59.16 255 ALA A O 1
#

Nearest PDB structures (foldseek):
  4fma-assembly8_H  TM=5.600E-01  e=1.294E+00  Escherichia coli
  4fma-assembly7_G  TM=5.909E-01  e=2.506E+00  Escherichia coli
  4fma-assembly1_A  TM=5.760E-01  e=2.798E+00  Escherichia coli
  3pcs-assembly1_A  TM=5.366E-01  e=3.894E+00  Escherichia coli O157:H7
  4fma-assembly6_F  TM=2.766E-01  e=1.294E+00  Escherichia coli